Protein AF-A0A0R2JXE3-F1 (afdb_monomer)

Structure (mmCIF, N/CA/C/O backbone):
data_AF-A0A0R2JXE3-F1
#
_entry.id   AF-A0A0R2JXE3-F1
#
loop_
_atom_site.group_PDB
_atom_site.id
_atom_site.type_symbol
_atom_site.label_atom_id
_atom_site.label_alt_id
_atom_site.label_comp_id
_atom_site.label_asym_id
_atom_site.label_entity_id
_atom_site.label_seq_id
_atom_site.pdbx_PDB_ins_code
_atom_site.Cartn_x
_atom_site.Cartn_y
_atom_site.Cartn_z
_atom_site.occupancy
_atom_site.B_iso_or_equiv
_atom_site.auth_seq_id
_atom_site.auth_comp_id
_atom_site.auth_asym_id
_atom_site.auth_atom_id
_atom_site.pdbx_PDB_model_num
ATOM 1 N N . MET A 1 1 ? 7.861 -1.107 15.496 1.00 71.62 1 MET A N 1
ATOM 2 C CA . MET A 1 1 ? 8.376 -2.498 15.547 1.00 71.62 1 MET A CA 1
ATOM 3 C C . MET A 1 1 ? 7.329 -3.520 15.970 1.00 71.62 1 MET A C 1
ATOM 5 O O . MET A 1 1 ? 7.118 -4.447 15.205 1.00 71.62 1 MET A O 1
ATOM 9 N N . LYS A 1 2 ? 6.640 -3.365 17.113 1.00 86.38 2 LYS A N 1
ATOM 10 C CA . LYS A 1 2 ? 5.590 -4.320 17.518 1.00 86.38 2 LYS A CA 1
ATOM 11 C C . LYS A 1 2 ? 4.473 -4.464 16.469 1.00 86.38 2 LYS A C 1
ATOM 13 O O . LYS A 1 2 ? 4.207 -5.573 16.044 1.00 86.38 2 LYS A O 1
ATOM 18 N N . ALA A 1 3 ? 3.939 -3.351 15.953 1.00 86.31 3 ALA A N 1
ATOM 19 C CA . ALA A 1 3 ? 2.921 -3.375 14.893 1.00 86.31 3 ALA A CA 1
ATOM 20 C C . ALA A 1 3 ? 3.372 -4.114 13.614 1.00 86.31 3 ALA A C 1
ATOM 22 O O . ALA A 1 3 ? 2.599 -4.891 13.068 1.00 86.31 3 ALA A O 1
ATOM 23 N N . LEU A 1 4 ? 4.629 -3.930 13.179 1.00 87.06 4 LEU A N 1
ATOM 24 C CA . LEU A 1 4 ? 5.205 -4.650 12.030 1.00 87.06 4 LEU A CA 1
ATOM 25 C C . LEU A 1 4 ? 5.247 -6.159 12.279 1.00 87.06 4 LEU A C 1
ATOM 27 O O . LEU A 1 4 ? 4.849 -6.942 11.421 1.00 87.06 4 LEU A O 1
ATOM 31 N N . LYS A 1 5 ? 5.714 -6.570 13.462 1.00 90.50 5 LYS A N 1
ATOM 32 C CA . LYS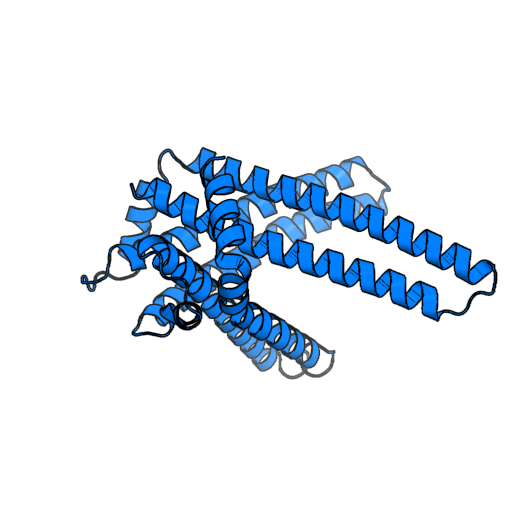 A 1 5 ? 5.788 -7.983 13.840 1.00 90.50 5 LYS A CA 1
ATOM 33 C C . LYS A 1 5 ? 4.393 -8.606 13.932 1.00 90.50 5 LYS A C 1
ATOM 35 O O . LYS A 1 5 ? 4.142 -9.625 13.297 1.00 90.50 5 LYS A O 1
ATOM 40 N N . ASP A 1 6 ? 3.487 -7.966 14.663 1.00 91.19 6 ASP A N 1
ATOM 41 C CA . ASP A 1 6 ? 2.122 -8.453 14.877 1.00 91.19 6 ASP A CA 1
ATOM 42 C C . ASP A 1 6 ? 1.338 -8.495 13.549 1.00 91.19 6 ASP A C 1
ATOM 44 O O . ASP A 1 6 ? 0.557 -9.418 13.305 1.00 91.19 6 ASP A O 1
ATOM 48 N N . GLY A 1 7 ? 1.575 -7.522 12.661 1.00 89.38 7 GLY A N 1
ATOM 49 C CA . GLY A 1 7 ? 1.012 -7.489 11.313 1.00 89.38 7 GLY A CA 1
ATOM 50 C C . GLY A 1 7 ? 1.512 -8.649 10.454 1.00 89.38 7 GLY A C 1
ATOM 51 O O . GLY A 1 7 ? 0.708 -9.333 9.820 1.00 89.38 7 GLY A O 1
ATOM 52 N N . TYR A 1 8 ? 2.821 -8.925 10.485 1.00 92.25 8 TYR A N 1
ATOM 53 C CA . TYR A 1 8 ? 3.423 -10.050 9.764 1.00 92.25 8 TYR A CA 1
ATOM 54 C C . TYR A 1 8 ? 2.879 -11.394 10.254 1.00 92.25 8 TYR A C 1
ATOM 56 O O . TYR A 1 8 ? 2.509 -12.245 9.448 1.00 92.25 8 TYR A O 1
ATOM 64 N N . GLU A 1 9 ? 2.802 -11.592 11.572 1.00 92.88 9 GLU A N 1
ATOM 65 C CA . GLU A 1 9 ? 2.294 -12.832 12.164 1.00 92.88 9 GLU A CA 1
ATOM 66 C C . GLU A 1 9 ? 0.825 -13.082 11.796 1.00 92.88 9 GLU A C 1
ATOM 68 O O . GLU A 1 9 ? 0.466 -14.211 11.447 1.00 92.88 9 GLU A O 1
ATOM 73 N N . SER A 1 10 ? -0.007 -12.034 11.800 1.00 90.31 10 SER A N 1
ATOM 74 C CA . SER A 1 10 ? -1.416 -12.139 11.405 1.00 90.31 10 SER A CA 1
ATOM 75 C C . SER A 1 10 ? -1.564 -12.495 9.920 1.00 90.31 10 SER A C 1
ATOM 77 O O . SER A 1 10 ? -2.266 -13.454 9.582 1.00 90.31 10 SER A O 1
ATOM 79 N N . VAL A 1 11 ? -0.808 -11.830 9.033 1.00 92.44 11 VAL A N 1
ATOM 80 C CA . VAL A 1 11 ? -0.787 -12.161 7.597 1.00 92.44 11 VAL A CA 1
ATOM 81 C C . VAL A 1 11 ? -0.272 -13.571 7.354 1.00 92.44 11 VAL A C 1
ATOM 83 O O . VAL A 1 11 ? -0.895 -14.320 6.611 1.00 92.44 11 VAL A O 1
ATOM 86 N N . LYS A 1 12 ? 0.809 -13.986 8.015 1.00 92.75 12 LYS A N 1
ATOM 87 C CA . LYS A 1 12 ? 1.357 -15.341 7.887 1.00 92.75 12 LYS A CA 1
ATOM 88 C C . LYS A 1 12 ? 0.337 -16.409 8.290 1.00 92.75 12 LYS A C 1
ATOM 90 O O . LYS A 1 12 ? 0.230 -17.434 7.622 1.00 92.75 12 LYS A O 1
ATOM 95 N N . LYS A 1 13 ? -0.411 -16.179 9.371 1.00 92.94 13 LYS A N 1
ATOM 96 C CA . LYS A 1 13 ? -1.404 -17.129 9.891 1.00 92.94 13 LYS A CA 1
ATOM 97 C C . LYS A 1 13 ? -2.663 -17.207 9.022 1.00 92.94 13 LYS A C 1
ATOM 99 O O . LYS A 1 13 ? -3.239 -18.283 8.888 1.00 92.94 13 LYS A O 1
ATOM 104 N N . HIS A 1 14 ? -3.085 -16.087 8.436 1.00 92.00 14 HIS A N 1
ATOM 105 C CA . HIS A 1 14 ? -4.354 -15.966 7.712 1.00 92.00 14 HIS A CA 1
ATOM 106 C C . HIS A 1 14 ? -4.183 -15.628 6.222 1.00 92.00 14 HIS A C 1
ATOM 108 O O . HIS A 1 14 ? -5.125 -15.147 5.591 1.00 92.00 14 HIS A O 1
ATOM 114 N N . PHE A 1 15 ? -3.008 -15.915 5.648 1.00 90.25 15 PHE A N 1
ATOM 115 C CA . PHE A 1 15 ? -2.585 -15.438 4.326 1.00 90.25 15 PHE A CA 1
ATOM 116 C C . PHE A 1 15 ? -3.633 -15.663 3.239 1.00 90.25 15 PHE A C 1
ATOM 118 O O . PHE A 1 15 ? -4.034 -14.714 2.577 1.00 90.25 15 PHE A O 1
ATOM 125 N N . GLY A 1 16 ? -4.132 -16.896 3.089 1.00 90.00 16 GLY A N 1
ATOM 126 C CA . GLY A 1 16 ? -5.091 -17.230 2.032 1.00 90.00 16 GLY A CA 1
ATOM 127 C C . GLY A 1 16 ? -6.412 -16.461 2.137 1.00 90.00 16 GLY A C 1
ATOM 128 O O . GLY A 1 16 ? -6.958 -16.032 1.124 1.00 90.00 16 GLY A O 1
ATOM 129 N N . VAL A 1 17 ? -6.906 -16.229 3.358 1.00 90.00 17 VAL A N 1
ATOM 130 C CA . VAL A 1 17 ? -8.162 -15.493 3.568 1.00 90.00 17 VAL A CA 1
ATOM 131 C C . VAL A 1 17 ? -7.948 -13.994 3.389 1.00 90.00 17 VAL A C 1
ATOM 133 O O . VAL A 1 17 ? -8.763 -13.349 2.739 1.00 90.00 17 VAL A O 1
ATOM 136 N N . ILE A 1 18 ? -6.842 -13.446 3.897 1.00 91.38 18 ILE A N 1
ATOM 137 C CA . ILE A 1 18 ? -6.482 -12.032 3.720 1.00 91.38 18 ILE A CA 1
ATOM 138 C C . ILE A 1 18 ? -6.231 -11.716 2.238 1.00 91.38 18 ILE A C 1
ATOM 140 O O . ILE A 1 18 ? -6.715 -10.703 1.741 1.00 91.38 18 ILE A O 1
ATOM 144 N N . LEU A 1 19 ? -5.557 -12.612 1.512 1.00 91.81 19 LEU A N 1
ATOM 145 C CA . LEU A 1 19 ? -5.390 -12.527 0.062 1.00 91.81 19 LEU A CA 1
ATOM 146 C C . LEU A 1 19 ? -6.747 -12.532 -0.648 1.00 91.81 19 LEU A C 1
ATOM 148 O O . LEU A 1 19 ? -6.999 -11.681 -1.498 1.00 91.81 19 LEU A O 1
ATOM 152 N N . GLY A 1 20 ? -7.639 -13.449 -0.263 1.00 90.19 20 GLY A N 1
ATOM 153 C CA . GLY A 1 20 ? -9.011 -13.475 -0.763 1.00 90.19 20 GLY A CA 1
ATOM 154 C C . GLY A 1 20 ? -9.741 -12.159 -0.495 1.00 90.19 20 GLY A C 1
ATOM 155 O O . GLY A 1 20 ? -10.397 -11.638 -1.387 1.00 90.19 20 GLY A O 1
ATOM 156 N N . MET A 1 21 ? -9.585 -11.577 0.695 1.00 90.81 21 MET A N 1
ATOM 157 C CA . MET A 1 21 ? -10.192 -10.292 1.050 1.00 90.81 21 MET A CA 1
ATOM 158 C C . MET A 1 21 ? -9.613 -9.104 0.267 1.00 90.81 21 MET A C 1
ATOM 160 O O . MET A 1 21 ? -10.321 -8.124 0.056 1.00 90.81 21 MET A O 1
ATOM 164 N N . TRP A 1 22 ? -8.352 -9.178 -0.158 1.00 91.44 22 TRP A N 1
ATOM 165 C CA . TRP A 1 22 ? -7.690 -8.145 -0.959 1.00 91.44 22 TRP A CA 1
ATOM 166 C C . TRP A 1 22 ? -7.990 -8.259 -2.461 1.00 91.44 22 TRP A C 1
ATOM 168 O O . TRP A 1 22 ? -7.958 -7.258 -3.174 1.00 91.44 22 TRP A O 1
ATOM 178 N N . LEU A 1 23 ? -8.342 -9.453 -2.950 1.00 90.38 23 LEU A N 1
ATOM 179 C CA . LEU A 1 23 ? -8.614 -9.714 -4.367 1.00 90.38 23 LEU A CA 1
ATOM 180 C C . LEU A 1 23 ? -9.618 -8.731 -5.011 1.00 90.38 23 LEU A C 1
ATOM 182 O O . LEU A 1 23 ? -9.348 -8.278 -6.123 1.00 90.38 23 LEU A O 1
ATOM 186 N N . PRO A 1 24 ? -10.733 -8.337 -4.360 1.00 88.25 24 PRO A N 1
ATOM 187 C CA . PRO A 1 24 ? -11.644 -7.340 -4.919 1.00 88.25 24 PRO A CA 1
ATOM 188 C C . PRO A 1 24 ? -10.983 -5.977 -5.166 1.00 88.25 24 PRO A C 1
ATOM 190 O O . PRO A 1 24 ? -11.290 -5.333 -6.167 1.00 88.25 24 PRO A O 1
ATOM 193 N N . VAL A 1 25 ? -10.048 -5.560 -4.302 1.00 86.75 25 VAL A N 1
ATOM 194 C CA . VAL A 1 25 ? -9.263 -4.328 -4.486 1.00 86.75 25 VAL A CA 1
ATOM 195 C C . VAL A 1 25 ? -8.435 -4.432 -5.761 1.00 86.75 25 VAL A C 1
ATOM 197 O O . VAL A 1 25 ? -8.535 -3.570 -6.629 1.00 86.75 25 VAL A O 1
ATOM 200 N N . LEU A 1 26 ? -7.685 -5.529 -5.908 1.00 84.81 26 LEU A N 1
ATOM 201 C CA . LEU A 1 26 ? -6.848 -5.778 -7.081 1.00 84.81 26 LEU A CA 1
ATOM 202 C C . LEU A 1 26 ? -7.667 -5.787 -8.380 1.00 84.81 26 LEU A C 1
ATOM 204 O O . LEU A 1 26 ? -7.274 -5.151 -9.354 1.00 84.81 26 LEU A O 1
ATOM 208 N N . ILE A 1 27 ? -8.802 -6.491 -8.396 1.00 86.31 27 ILE A N 1
ATOM 209 C CA . ILE A 1 27 ? -9.676 -6.581 -9.573 1.00 86.31 27 ILE A CA 1
ATOM 210 C C . ILE A 1 27 ? -10.140 -5.181 -9.983 1.00 86.31 27 ILE A C 1
ATOM 212 O O . ILE A 1 27 ? -9.987 -4.801 -11.140 1.00 86.31 27 ILE A O 1
ATOM 216 N N . VAL A 1 28 ? -10.659 -4.389 -9.044 1.00 85.50 28 VAL A N 1
ATOM 217 C CA . VAL A 1 28 ? -11.165 -3.043 -9.343 1.00 85.50 28 VAL A CA 1
ATOM 218 C C . VAL A 1 28 ? -10.052 -2.116 -9.828 1.00 85.50 28 VAL A C 1
ATOM 220 O O . VAL A 1 28 ? -10.274 -1.371 -10.782 1.00 85.50 28 VAL A O 1
ATOM 223 N N . SER A 1 29 ? -8.857 -2.192 -9.241 1.00 81.06 29 SER A N 1
ATOM 224 C CA . SER A 1 29 ? -7.696 -1.423 -9.698 1.00 81.06 29 SER A CA 1
ATOM 225 C C . SER A 1 29 ? -7.286 -1.788 -11.126 1.00 81.06 29 SER A C 1
ATOM 227 O O . SER A 1 29 ? -7.168 -0.898 -11.964 1.00 81.06 29 SER A O 1
ATOM 229 N N . LEU A 1 30 ? -7.150 -3.082 -11.442 1.00 80.62 30 LEU A N 1
ATOM 230 C CA . LEU A 1 30 ? -6.752 -3.544 -12.779 1.00 80.62 30 LEU A CA 1
ATOM 231 C C . LEU A 1 30 ? -7.790 -3.193 -13.853 1.00 80.62 30 LEU A C 1
ATOM 233 O O . LEU A 1 30 ? -7.435 -2.726 -14.935 1.00 80.62 30 LEU A O 1
ATOM 237 N N . PHE A 1 31 ? -9.080 -3.390 -13.561 1.00 79.88 31 PHE A N 1
ATOM 238 C CA . PHE A 1 31 ? -10.154 -3.002 -14.479 1.00 79.88 31 PHE A CA 1
ATOM 239 C C . PHE A 1 31 ? -10.231 -1.484 -14.647 1.00 79.88 31 PHE A C 1
ATOM 241 O O . PHE A 1 31 ? -10.428 -1.011 -15.766 1.00 79.88 31 PHE A O 1
ATOM 248 N N . GLY A 1 32 ? -10.055 -0.725 -13.562 1.00 77.81 32 GLY A N 1
ATOM 249 C CA . GLY A 1 32 ? -10.039 0.734 -13.591 1.00 77.81 32 GLY A CA 1
ATOM 250 C C . GLY A 1 32 ? -8.906 1.281 -14.456 1.00 77.81 32 GLY A C 1
ATOM 251 O O . GLY A 1 32 ? -9.157 2.093 -15.342 1.00 77.81 32 GLY A O 1
ATOM 252 N N . GLU A 1 33 ? -7.682 0.786 -14.272 1.00 74.12 33 GLU A N 1
ATOM 253 C CA . GLU A 1 33 ? -6.534 1.159 -15.107 1.00 74.12 33 GLU A CA 1
ATOM 254 C C . GLU A 1 33 ? -6.724 0.751 -16.572 1.00 74.12 33 GLU A C 1
ATOM 256 O O . GLU A 1 33 ? -6.437 1.543 -17.470 1.00 74.12 33 GLU A O 1
ATOM 261 N N . GLY A 1 34 ? -7.254 -0.446 -16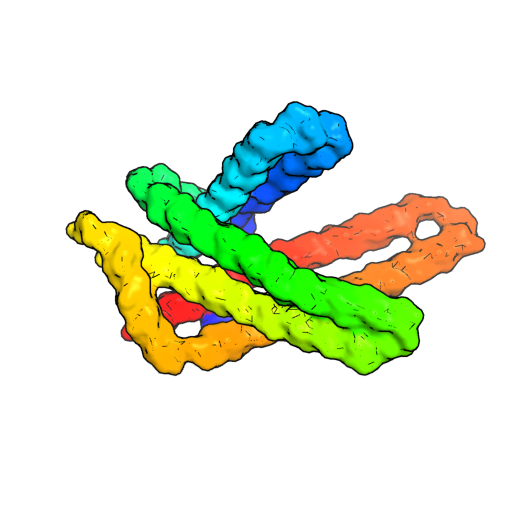.841 1.00 76.62 34 GLY A N 1
ATOM 262 C CA . GLY A 1 34 ? -7.573 -0.884 -18.203 1.00 76.62 34 GLY A CA 1
ATOM 263 C C . GLY A 1 34 ? -8.583 0.038 -18.896 1.00 76.62 34 GLY A C 1
ATOM 264 O O . GLY A 1 34 ? -8.364 0.460 -20.033 1.00 76.62 34 GLY A O 1
ATOM 265 N N . LEU A 1 35 ? -9.651 0.416 -18.186 1.00 73.19 35 LEU A N 1
ATOM 266 C CA . LEU A 1 35 ? -10.653 1.378 -18.652 1.00 73.19 35 LEU A CA 1
ATOM 267 C C . LEU A 1 35 ? -10.035 2.752 -18.928 1.00 73.19 35 LEU A C 1
ATOM 269 O O . LEU A 1 35 ? -10.248 3.298 -20.009 1.00 73.19 35 LEU A O 1
ATOM 273 N N . LEU A 1 36 ? -9.231 3.287 -18.007 1.00 72.50 36 LEU A N 1
ATOM 274 C CA . LEU A 1 36 ? -8.589 4.593 -18.174 1.00 72.50 36 LEU A CA 1
ATOM 275 C C . LEU A 1 36 ? -7.590 4.613 -19.323 1.00 72.50 36 LEU A C 1
ATOM 277 O O . LEU A 1 36 ? -7.590 5.563 -20.099 1.00 72.50 36 LEU A O 1
ATOM 281 N N . ASN A 1 37 ? -6.794 3.559 -19.488 1.00 72.06 37 ASN A N 1
ATOM 282 C CA . ASN A 1 37 ? -5.863 3.449 -20.608 1.00 72.06 37 ASN A CA 1
ATOM 283 C C . ASN A 1 37 ? -6.605 3.345 -21.949 1.00 72.06 37 ASN A C 1
ATOM 285 O O . ASN A 1 37 ? -6.208 3.985 -22.922 1.00 72.06 37 ASN A O 1
ATOM 289 N N . SER A 1 38 ? -7.722 2.610 -21.995 1.00 69.12 38 SER A N 1
ATOM 290 C CA . SER A 1 38 ? -8.563 2.511 -23.197 1.00 69.12 38 SER A CA 1
ATOM 291 C C . SER A 1 38 ? -9.316 3.809 -23.529 1.00 69.12 38 SER A C 1
ATOM 293 O O . SER A 1 38 ? -9.503 4.137 -24.697 1.00 69.12 38 SER A O 1
ATOM 295 N N . ALA A 1 39 ? -9.711 4.589 -22.519 1.00 60.75 39 ALA A N 1
ATOM 296 C CA . ALA A 1 39 ? -10.339 5.899 -22.695 1.00 60.75 39 ALA A CA 1
ATOM 297 C C . ALA A 1 39 ? -9.307 7.015 -22.964 1.00 60.75 39 ALA A C 1
ATOM 299 O O . ALA A 1 39 ? -9.618 8.019 -23.605 1.00 60.75 39 ALA A O 1
ATOM 300 N N . GLY A 1 40 ? -8.079 6.838 -22.473 1.00 55.56 40 GLY A N 1
ATOM 301 C CA . GLY A 1 40 ? -6.951 7.760 -22.575 1.00 55.56 40 GLY A CA 1
ATOM 302 C C . GLY A 1 40 ? -6.160 7.652 -23.878 1.00 55.56 40 GLY A C 1
ATOM 303 O O . GLY A 1 40 ? -5.413 8.577 -24.199 1.00 55.56 40 GLY A O 1
ATOM 304 N N . SER A 1 41 ? -6.335 6.576 -24.658 1.00 55.69 41 SER A N 1
ATOM 305 C CA . SER A 1 41 ? -5.707 6.426 -25.972 1.00 55.69 41 SER A CA 1
ATOM 306 C C . SER A 1 41 ? -6.243 7.474 -26.954 1.00 55.69 41 SER A C 1
ATOM 308 O O . SER A 1 41 ? -7.248 7.236 -27.618 1.00 55.69 41 SER A O 1
ATOM 310 N N . GLY A 1 42 ? -5.571 8.632 -27.008 1.00 50.88 42 GLY A N 1
ATOM 311 C CA . GLY A 1 42 ? -5.534 9.676 -28.047 1.00 50.88 42 GLY A CA 1
ATOM 312 C C . GLY A 1 42 ? -6.852 10.280 -28.551 1.00 50.88 42 GLY A C 1
ATOM 313 O O . GLY A 1 42 ? -6.996 11.495 -28.603 1.00 50.88 42 GLY A O 1
ATOM 314 N N . PHE A 1 43 ? -7.813 9.457 -28.956 1.00 44.81 43 PHE A N 1
ATOM 315 C CA . PHE A 1 43 ? -9.017 9.872 -29.663 1.00 44.81 43 PHE A CA 1
ATOM 316 C C . PHE A 1 43 ? -10.205 10.154 -28.729 1.00 44.81 43 PHE A C 1
ATOM 318 O O . PHE A 1 43 ? -10.928 11.122 -28.951 1.00 44.81 43 PHE A O 1
ATOM 325 N N . LEU A 1 44 ? -10.398 9.372 -27.658 1.00 47.22 44 LEU A N 1
ATOM 326 C CA . LEU A 1 44 ? -11.527 9.532 -26.718 1.00 47.22 44 LEU A CA 1
ATOM 327 C C . LEU A 1 44 ? -11.289 10.621 -25.654 1.00 47.22 44 LEU A C 1
ATOM 329 O O . LEU A 1 44 ? -12.213 11.361 -25.315 1.00 47.22 44 LEU A O 1
ATOM 333 N N . SER A 1 45 ? -10.052 10.778 -25.171 1.00 53.81 45 SER A N 1
ATOM 334 C CA . SER A 1 45 ? -9.688 11.796 -24.173 1.00 53.81 45 SER A CA 1
ATOM 335 C C . SER A 1 45 ? -9.711 13.227 -24.725 1.00 53.81 45 SER A C 1
ATOM 337 O O . SER A 1 45 ? -10.044 14.156 -23.991 1.00 53.81 45 SER A O 1
ATOM 339 N N . MET A 1 46 ? -9.419 13.411 -26.021 1.00 50.97 46 MET A N 1
ATOM 340 C CA . MET A 1 46 ? -9.454 14.722 -26.688 1.00 50.97 46 MET A CA 1
ATOM 341 C C . MET A 1 46 ? -10.859 15.130 -27.158 1.00 50.97 46 MET A C 1
ATOM 343 O O . MET A 1 46 ? -11.151 16.321 -27.224 1.00 50.97 46 MET A O 1
ATOM 347 N N . THR A 1 47 ? -11.739 14.171 -27.475 1.00 57.00 47 THR A N 1
ATOM 348 C CA . THR A 1 47 ? -13.097 14.450 -27.988 1.00 57.00 47 THR A CA 1
ATOM 349 C C . THR A 1 47 ? -14.163 14.531 -26.899 1.00 57.00 47 THR A C 1
ATOM 351 O O . THR A 1 47 ? -15.182 15.190 -27.100 1.00 57.00 47 THR A O 1
ATOM 354 N N . ASN A 1 48 ? -13.948 13.910 -25.733 1.00 69.81 48 ASN A N 1
ATOM 355 C CA . ASN A 1 48 ? -14.879 14.000 -24.610 1.00 69.81 48 ASN A CA 1
ATOM 356 C C . ASN A 1 48 ? -14.147 14.055 -23.253 1.00 69.81 48 ASN A C 1
ATOM 358 O O . ASN A 1 48 ? -14.199 13.104 -22.466 1.00 69.81 48 ASN A O 1
ATOM 362 N N . PRO A 1 49 ? -13.472 15.180 -22.944 1.00 66.81 49 PRO A N 1
ATOM 363 C CA . PRO A 1 49 ? -12.723 15.340 -21.696 1.00 66.81 49 PRO A CA 1
ATOM 364 C C . PRO A 1 49 ? -13.613 15.192 -20.453 1.00 66.81 49 PRO A C 1
ATOM 366 O O . PRO A 1 49 ? -13.147 14.717 -19.420 1.00 66.81 49 PRO A O 1
ATOM 369 N N . GLY A 1 50 ? -14.907 15.526 -20.558 1.00 70.12 50 GLY A N 1
ATOM 370 C CA . GLY A 1 50 ? -15.883 15.313 -19.487 1.00 70.12 50 GLY A CA 1
ATOM 371 C C . GLY A 1 50 ? -16.117 13.832 -19.181 1.00 70.12 50 GLY A C 1
ATOM 372 O O . GLY A 1 50 ? -16.167 13.450 -18.015 1.00 70.12 50 GLY A O 1
ATOM 373 N N . PHE A 1 51 ? -16.193 12.982 -20.208 1.00 72.94 51 PHE A N 1
ATOM 374 C CA . PHE A 1 51 ? -16.331 11.534 -20.035 1.00 72.94 51 PHE A CA 1
ATOM 375 C C . PHE A 1 51 ? -15.059 10.888 -19.467 1.00 72.94 51 PHE A C 1
ATOM 377 O O . PHE A 1 51 ? -15.150 10.036 -18.584 1.00 72.94 51 PHE A O 1
ATOM 384 N N . TYR A 1 52 ? -13.874 11.329 -19.904 1.00 70.81 52 TYR A N 1
ATOM 385 C CA . TYR A 1 52 ? -12.601 10.869 -19.336 1.00 70.81 52 TYR A CA 1
ATOM 386 C C . TYR A 1 52 ? -12.457 11.263 -17.856 1.00 70.81 52 TYR A C 1
ATOM 388 O O . TYR A 1 52 ? -12.096 10.432 -17.018 1.00 70.81 52 TYR A O 1
ATOM 396 N N . LEU A 1 53 ? -12.799 12.511 -17.514 1.00 71.19 53 LEU A N 1
ATOM 397 C CA . LEU A 1 53 ? -12.818 12.990 -16.131 1.00 71.19 53 LEU A CA 1
ATOM 398 C C . LEU A 1 53 ? -13.812 12.182 -15.285 1.00 71.19 53 LEU A C 1
ATOM 400 O O . LEU A 1 53 ? -13.467 11.729 -14.197 1.00 71.19 53 LEU A O 1
ATOM 404 N N . PHE A 1 54 ? -15.021 11.953 -15.805 1.00 76.62 54 PHE A N 1
ATOM 405 C CA . PHE A 1 54 ? -16.035 11.136 -15.147 1.00 76.62 54 PHE A CA 1
ATOM 406 C C . PHE A 1 54 ? -15.523 9.719 -14.863 1.00 76.62 54 PHE A C 1
ATOM 408 O O . PHE A 1 54 ? -15.573 9.282 -13.714 1.00 76.62 54 PHE A O 1
ATOM 415 N N . LEU A 1 55 ? -14.976 9.026 -15.869 1.00 76.38 55 LEU A N 1
ATOM 416 C CA . LEU A 1 55 ? -14.405 7.688 -15.696 1.00 76.38 55 LEU A CA 1
ATOM 417 C C . LEU A 1 55 ? -13.293 7.682 -14.646 1.00 76.38 55 LEU A C 1
ATOM 419 O O . LEU A 1 55 ? -13.321 6.831 -13.764 1.00 76.38 55 LEU A O 1
ATOM 423 N N . THR A 1 56 ? -12.389 8.665 -14.686 1.00 73.88 56 THR A N 1
ATOM 424 C CA . THR A 1 56 ? -11.311 8.832 -13.696 1.00 73.88 56 THR A CA 1
ATOM 425 C C . THR A 1 56 ? -11.864 8.955 -12.280 1.00 73.88 56 THR A C 1
ATOM 427 O O . THR A 1 56 ? -11.390 8.278 -11.363 1.00 73.88 56 THR A O 1
ATOM 430 N N . CYS A 1 57 ? -12.900 9.773 -12.087 1.00 73.44 57 CYS A N 1
ATOM 431 C CA . CYS A 1 57 ? -13.554 9.916 -10.791 1.00 73.44 57 CYS A CA 1
ATOM 432 C C . CYS A 1 57 ? -14.203 8.604 -10.334 1.00 73.44 57 CYS A C 1
ATOM 434 O O . CYS A 1 57 ? -14.011 8.205 -9.186 1.00 73.44 57 CYS A O 1
ATOM 436 N N . VAL A 1 58 ? -14.933 7.909 -11.213 1.00 77.75 58 VAL A N 1
ATOM 437 C CA . VAL A 1 58 ? -15.593 6.639 -10.868 1.00 77.75 58 VAL A CA 1
ATOM 438 C C . VAL A 1 58 ? -14.571 5.567 -10.489 1.00 77.75 58 VAL A C 1
ATOM 440 O O . VAL A 1 58 ? -14.728 4.922 -9.452 1.00 77.75 58 VAL A O 1
ATOM 443 N N . THR A 1 59 ? -13.504 5.394 -11.271 1.00 77.81 59 THR A N 1
ATOM 444 C CA . THR A 1 59 ? -12.461 4.398 -10.984 1.00 77.81 59 THR A CA 1
ATOM 445 C C . THR A 1 59 ? -11.738 4.690 -9.675 1.00 77.81 59 THR A C 1
ATOM 447 O O . THR A 1 59 ? -11.474 3.769 -8.904 1.00 77.81 59 THR A O 1
ATOM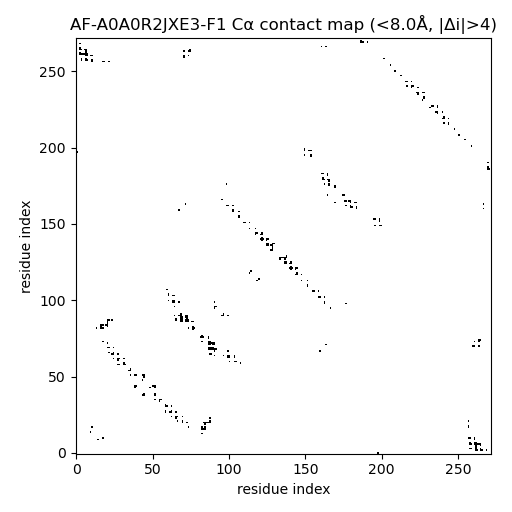 450 N N . LEU A 1 60 ? -11.473 5.967 -9.379 1.00 74.62 60 LEU A N 1
ATOM 451 C CA . LEU A 1 60 ? -10.803 6.380 -8.146 1.00 74.62 60 LEU A CA 1
ATOM 452 C C . LEU A 1 60 ? -11.696 6.147 -6.921 1.00 74.62 60 LEU A C 1
ATOM 454 O O . LEU A 1 60 ? -11.233 5.617 -5.907 1.00 74.62 60 LEU A O 1
ATOM 458 N N . ILE A 1 61 ? -12.987 6.472 -7.030 1.00 75.62 61 ILE A N 1
ATOM 459 C CA . ILE A 1 61 ? -13.971 6.215 -5.973 1.00 75.62 61 ILE A CA 1
ATOM 460 C C . ILE A 1 61 ? -14.079 4.714 -5.699 1.00 75.62 61 ILE A C 1
ATOM 462 O O . ILE A 1 61 ? -13.985 4.306 -4.543 1.00 75.62 61 ILE A O 1
ATOM 466 N N . LEU A 1 62 ? -14.239 3.892 -6.740 1.00 78.56 62 LEU A N 1
ATOM 467 C CA . LEU A 1 62 ? -14.363 2.443 -6.585 1.00 78.56 62 LEU A CA 1
ATOM 468 C C . LEU A 1 62 ? -13.091 1.834 -5.985 1.00 78.56 62 LEU A C 1
ATOM 470 O O . LEU A 1 62 ? -13.178 1.137 -4.977 1.00 78.56 62 LEU A O 1
ATOM 474 N N . GLY A 1 63 ? -11.911 2.130 -6.535 1.00 78.75 63 GLY A N 1
ATOM 475 C CA . GLY A 1 63 ? -10.650 1.590 -6.015 1.00 78.75 63 GLY A CA 1
ATOM 476 C C . GLY A 1 63 ? -10.440 1.928 -4.539 1.00 78.75 63 GLY A C 1
ATOM 477 O O . GLY A 1 63 ? -10.078 1.061 -3.736 1.00 78.75 63 GLY A O 1
ATOM 478 N N . THR A 1 64 ? -10.759 3.161 -4.143 1.00 74.56 64 THR A N 1
ATOM 479 C CA . THR A 1 64 ? -10.608 3.569 -2.743 1.00 74.56 64 THR A CA 1
ATOM 480 C C . THR A 1 64 ? -11.678 2.949 -1.845 1.00 74.56 64 THR A C 1
ATOM 482 O O . THR A 1 64 ? -11.351 2.482 -0.756 1.00 74.56 64 THR A O 1
ATOM 485 N N . LEU A 1 65 ? -12.930 2.847 -2.306 1.00 78.19 65 LEU A N 1
ATOM 486 C CA . LEU A 1 65 ? -14.017 2.189 -1.572 1.00 78.19 65 LEU A CA 1
ATOM 487 C C . LEU A 1 65 ? -13.647 0.747 -1.212 1.00 78.19 65 LEU A C 1
ATOM 489 O O . LEU A 1 65 ? -13.769 0.343 -0.056 1.00 78.19 65 LEU A O 1
ATOM 493 N N . PHE A 1 66 ? -13.131 -0.007 -2.183 1.00 83.94 66 PHE A N 1
ATOM 494 C CA . PHE A 1 66 ? -12.674 -1.376 -1.967 1.00 83.94 66 PHE A CA 1
ATOM 495 C C . PHE A 1 66 ? -11.443 -1.444 -1.057 1.00 83.94 66 PHE A C 1
ATOM 497 O O . PHE A 1 66 ? -11.413 -2.276 -0.151 1.00 83.94 66 PHE A O 1
ATOM 504 N N . THR A 1 67 ? -10.464 -0.552 -1.231 1.00 80.25 67 THR A N 1
ATOM 505 C CA . THR A 1 67 ? -9.262 -0.489 -0.374 1.00 80.25 67 THR A CA 1
ATOM 506 C C . THR A 1 67 ? -9.623 -0.232 1.088 1.00 80.25 67 THR A C 1
ATOM 508 O O . THR A 1 67 ? -9.170 -0.935 1.993 1.00 80.25 67 THR A O 1
ATOM 511 N N . VAL A 1 68 ? -10.484 0.751 1.330 1.00 77.44 68 VAL A N 1
ATOM 512 C CA . VAL A 1 68 ? -10.941 1.123 2.669 1.00 77.44 68 VAL A CA 1
ATOM 513 C C . VAL A 1 68 ? -11.808 0.015 3.274 1.00 77.44 68 VAL A C 1
ATOM 515 O O . VAL A 1 68 ? -11.641 -0.332 4.444 1.00 77.44 68 VAL A O 1
ATOM 518 N N . SER A 1 69 ? -12.691 -0.593 2.474 1.00 81.88 69 SER A N 1
ATOM 519 C CA . SER A 1 69 ? -13.492 -1.749 2.889 1.00 81.88 69 SER A CA 1
ATOM 520 C C . SER A 1 69 ? -12.618 -2.920 3.324 1.00 81.88 69 SER A C 1
ATOM 522 O O . SER A 1 69 ? -12.865 -3.517 4.371 1.00 81.88 69 SER A O 1
ATOM 524 N N . PHE A 1 70 ? -11.560 -3.207 2.564 1.00 86.88 70 PHE A N 1
ATOM 525 C CA . PHE A 1 70 ? -10.576 -4.224 2.905 1.00 86.88 70 PHE A CA 1
ATOM 526 C C . PHE A 1 70 ? -9.885 -3.909 4.235 1.00 86.88 70 PHE A C 1
ATOM 528 O O . PHE A 1 70 ? -9.879 -4.752 5.132 1.00 86.88 70 PHE A O 1
ATOM 535 N N . GLN A 1 71 ? -9.374 -2.689 4.409 1.00 83.75 71 GLN A N 1
ATOM 536 C CA . GLN A 1 71 ? -8.704 -2.286 5.645 1.00 83.75 71 GLN A CA 1
ATOM 537 C C . GLN A 1 71 ? -9.629 -2.339 6.872 1.00 83.75 71 GLN A C 1
ATOM 539 O O . GLN A 1 71 ? -9.230 -2.815 7.936 1.00 83.75 71 GLN A O 1
ATOM 544 N N . TYR A 1 72 ? -10.887 -1.913 6.736 1.00 80.88 72 TYR A N 1
ATOM 545 C CA . TYR A 1 72 ? -11.872 -2.039 7.812 1.00 80.88 72 TYR A CA 1
ATOM 546 C C . TYR A 1 72 ? -12.231 -3.498 8.102 1.00 80.88 72 TYR A C 1
ATOM 548 O O . TYR A 1 72 ? -12.401 -3.900 9.256 1.00 80.88 72 TYR A O 1
ATOM 556 N N . GLY A 1 73 ? -12.332 -4.302 7.044 1.00 85.12 73 GLY A N 1
ATOM 557 C CA . GLY A 1 73 ? -12.518 -5.740 7.116 1.00 85.12 73 GLY A CA 1
ATOM 558 C C . GLY A 1 73 ? -11.410 -6.414 7.914 1.00 85.12 73 GLY A C 1
ATOM 559 O O . GLY A 1 73 ? -11.712 -7.243 8.773 1.00 85.12 73 GLY A O 1
ATOM 560 N N . LEU A 1 74 ? -10.150 -6.033 7.680 1.00 87.88 74 LEU A N 1
ATOM 561 C CA . LEU A 1 74 ? -8.996 -6.503 8.448 1.00 87.88 74 LEU A CA 1
ATOM 562 C C . LEU A 1 74 ? -9.098 -6.108 9.922 1.00 87.88 74 LEU A C 1
ATOM 564 O O . LEU A 1 74 ? -8.989 -6.984 10.776 1.00 87.88 74 LEU A O 1
ATOM 568 N N . LEU A 1 75 ? -9.384 -4.834 10.212 1.00 86.19 75 LEU A N 1
ATOM 569 C CA . LEU A 1 75 ? -9.547 -4.339 11.582 1.00 86.19 75 LEU A CA 1
ATOM 570 C C . LEU A 1 75 ? -10.599 -5.142 12.353 1.00 86.19 75 LEU A C 1
ATOM 572 O O . LEU A 1 75 ? -10.308 -5.678 13.417 1.00 86.19 75 LEU A O 1
ATOM 576 N N . LYS A 1 76 ? -11.802 -5.317 11.794 1.00 84.50 76 LYS A N 1
ATOM 577 C CA . LYS A 1 76 ? -12.822 -6.151 12.445 1.00 84.50 76 LYS A CA 1
ATOM 578 C C . LYS A 1 76 ? -12.367 -7.601 12.592 1.00 84.50 76 LYS A C 1
ATOM 580 O O . LYS A 1 76 ? -12.664 -8.238 13.598 1.00 84.50 76 LYS A O 1
ATOM 585 N N . SER A 1 77 ? -11.768 -8.175 11.541 1.00 86.44 77 SER A N 1
ATOM 586 C CA . SER A 1 77 ? -11.346 -9.591 11.534 1.00 86.44 77 SER A CA 1
ATOM 587 C C . SER A 1 77 ? -10.381 -9.887 12.664 1.00 86.44 77 SER A C 1
ATOM 589 O O . SER A 1 77 ? -10.485 -10.937 13.293 1.00 86.44 77 SER A O 1
ATOM 591 N N . ASP A 1 78 ? -9.490 -8.943 12.934 1.00 85.81 78 ASP A N 1
ATOM 592 C CA . ASP A 1 78 ? -8.507 -9.058 13.992 1.00 85.81 78 ASP A CA 1
ATOM 593 C C . ASP A 1 78 ? -9.116 -8.852 15.385 1.00 85.81 78 ASP A C 1
ATOM 595 O O . ASP A 1 78 ? -8.889 -9.684 16.263 1.00 85.81 78 ASP A O 1
ATOM 599 N N . GLN A 1 79 ? -9.994 -7.855 15.549 1.00 83.25 79 GLN A N 1
ATOM 600 C CA . GLN A 1 79 ? -10.743 -7.619 16.793 1.00 83.25 79 GLN A CA 1
ATOM 601 C C . GLN A 1 79 ? -11.567 -8.837 17.239 1.00 83.25 79 GLN A C 1
ATOM 603 O O . GLN A 1 79 ? -11.575 -9.183 18.420 1.00 83.25 79 GLN A O 1
ATOM 608 N N . ASP A 1 80 ? -12.233 -9.510 16.297 1.00 83.94 80 ASP A N 1
ATOM 609 C CA . ASP A 1 80 ? -13.128 -10.635 16.597 1.00 83.94 80 ASP A CA 1
ATOM 610 C C . ASP A 1 80 ? -12.444 -12.010 16.443 1.00 83.94 80 ASP A C 1
ATOM 612 O O . ASP A 1 80 ? -13.074 -13.047 16.671 1.00 83.94 80 ASP A O 1
ATOM 616 N N . GLY A 1 81 ? -11.193 -12.040 15.966 1.00 83.50 81 GLY A N 1
ATOM 617 C CA . GLY A 1 81 ? -10.447 -13.258 15.623 1.00 83.50 81 GLY A CA 1
ATOM 618 C C . GLY A 1 81 ? -11.023 -14.074 14.454 1.00 83.50 81 GLY A C 1
ATOM 619 O O . GLY A 1 81 ? -10.666 -15.242 14.286 1.00 83.50 81 GLY A O 1
ATOM 620 N N . LYS A 1 82 ? -11.929 -13.497 13.653 1.00 87.56 82 LYS A N 1
ATOM 621 C CA . LYS A 1 82 ? -12.661 -14.176 12.569 1.00 87.56 82 LYS A CA 1
ATOM 622 C C . LYS A 1 82 ? -12.336 -13.552 11.216 1.00 87.56 82 LYS A C 1
ATOM 624 O O . LYS A 1 82 ? -12.958 -12.570 10.818 1.00 87.56 82 LYS A O 1
ATOM 629 N N . PHE A 1 83 ? -11.399 -14.157 10.492 1.00 88.50 83 PHE A N 1
ATOM 630 C CA . PHE A 1 83 ? -11.080 -13.790 9.111 1.00 88.50 83 PHE A CA 1
ATOM 631 C C . PHE A 1 83 ? -12.027 -14.507 8.148 1.00 88.50 83 PHE A C 1
ATOM 633 O O . PHE A 1 83 ? -12.035 -15.733 8.074 1.00 88.50 83 PHE A O 1
ATOM 640 N N . GLU A 1 84 ? -12.823 -13.741 7.403 1.00 89.81 84 GLU A N 1
ATOM 641 C CA . GLU A 1 84 ? -13.800 -14.263 6.446 1.00 89.81 84 GLU A CA 1
ATOM 642 C C . GLU A 1 84 ? -13.859 -13.359 5.213 1.00 89.81 84 GLU A C 1
ATOM 644 O O . GLU A 1 84 ? -13.864 -12.135 5.342 1.00 89.81 84 GLU A O 1
ATOM 649 N N . PHE A 1 85 ? -14.007 -13.947 4.022 1.00 87.81 85 PHE A N 1
ATOM 650 C CA . PHE A 1 85 ? -14.074 -13.201 2.759 1.00 87.81 85 PHE A CA 1
ATOM 651 C C . PHE A 1 85 ? -15.149 -12.102 2.758 1.00 87.81 85 PHE A C 1
ATOM 653 O O . PHE A 1 85 ? -14.903 -11.001 2.275 1.00 87.81 85 PHE A O 1
ATOM 660 N N . LYS A 1 86 ? -16.312 -12.344 3.383 1.00 87.69 86 LYS A N 1
ATOM 661 C CA . LYS A 1 86 ? -17.404 -11.357 3.471 1.00 87.69 86 LYS A CA 1
ATOM 662 C C . LYS A 1 86 ? -16.978 -10.033 4.117 1.00 87.69 86 LYS A C 1
ATOM 664 O O . LYS A 1 86 ? -17.560 -8.991 3.830 1.00 87.69 86 LYS A O 1
ATOM 669 N N . ARG A 1 87 ? -15.947 -10.055 4.972 1.00 84.12 87 ARG A N 1
ATOM 670 C CA . ARG A 1 87 ? -15.427 -8.854 5.636 1.00 84.12 87 ARG A CA 1
ATOM 671 C C . ARG A 1 87 ? -14.703 -7.919 4.668 1.00 84.12 87 ARG A C 1
ATOM 673 O O . ARG A 1 87 ? -14.589 -6.741 4.976 1.00 84.12 87 ARG A O 1
ATOM 680 N N . ALA A 1 88 ? -14.318 -8.388 3.480 1.00 83.62 88 ALA A N 1
ATOM 681 C CA . ALA A 1 88 ? -13.821 -7.534 2.402 1.00 83.62 88 ALA A CA 1
ATOM 682 C C . ALA A 1 88 ? -14.848 -6.492 1.932 1.00 83.62 88 ALA A C 1
ATOM 684 O O . ALA A 1 88 ? -14.463 -5.471 1.372 1.00 83.62 88 ALA A O 1
ATOM 685 N N . PHE A 1 89 ? -16.141 -6.721 2.187 1.00 82.50 89 PHE A N 1
ATOM 686 C CA . PHE A 1 89 ? -17.249 -5.859 1.759 1.00 82.50 89 PHE A CA 1
ATOM 687 C C . PHE A 1 89 ? -17.929 -5.143 2.927 1.00 82.50 89 PHE A C 1
ATOM 689 O O . PHE A 1 89 ? -19.035 -4.628 2.789 1.00 82.50 89 PHE A O 1
ATOM 696 N N . VAL A 1 90 ? -17.302 -5.109 4.103 1.00 77.75 90 VAL A N 1
ATOM 697 C CA . VAL A 1 90 ? -17.975 -4.641 5.321 1.00 77.75 90 VAL A CA 1
ATOM 698 C C . VAL A 1 90 ? -18.299 -3.136 5.302 1.00 77.75 90 VAL A C 1
ATOM 700 O O . VAL A 1 90 ? -19.078 -2.667 6.127 1.00 77.75 90 VAL A O 1
ATOM 703 N N . ALA A 1 91 ? -17.714 -2.384 4.367 1.00 70.56 91 ALA A N 1
ATOM 704 C CA . AL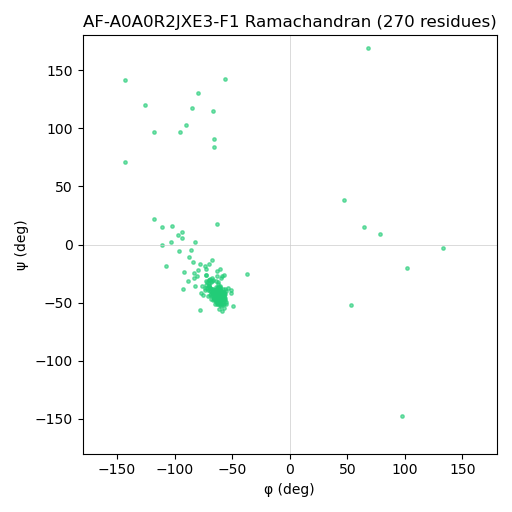A A 1 91 ? -18.042 -0.989 4.078 1.00 70.56 91 ALA A CA 1
ATOM 705 C C . ALA A 1 91 ? -19.320 -0.784 3.251 1.00 70.56 91 ALA A C 1
ATOM 707 O O . ALA A 1 91 ? -19.821 0.334 3.187 1.00 70.56 91 ALA A O 1
ATOM 708 N N . PHE A 1 92 ? -19.817 -1.825 2.583 1.00 72.56 92 PHE A N 1
ATOM 709 C CA . PHE A 1 92 ? -21.034 -1.761 1.768 1.00 72.56 92 PHE A CA 1
ATOM 710 C C . PHE A 1 92 ? -22.301 -1.996 2.600 1.00 72.56 92 PHE A C 1
ATOM 712 O O . PHE A 1 92 ? -23.411 -1.885 2.089 1.00 72.56 92 PHE A O 1
ATOM 719 N N . ASP A 1 93 ? -22.137 -2.317 3.882 1.00 68.75 93 ASP A N 1
ATOM 720 C CA . ASP A 1 93 ? -23.227 -2.566 4.816 1.00 68.75 93 ASP A CA 1
ATOM 721 C C . ASP A 1 93 ? -23.647 -1.252 5.510 1.00 68.75 93 ASP A C 1
ATOM 723 O O . ASP A 1 93 ? -22.944 -0.756 6.400 1.00 68.75 93 ASP A O 1
ATOM 727 N N . GLY A 1 94 ? -24.766 -0.655 5.074 1.00 66.19 94 GLY A N 1
ATOM 728 C CA . GLY A 1 94 ? -25.348 0.582 5.628 1.00 66.19 94 GLY A CA 1
ATOM 729 C C . GLY A 1 94 ? -24.992 1.873 4.868 1.00 66.19 94 GLY A C 1
ATOM 730 O O . GLY A 1 94 ? -24.842 1.861 3.654 1.00 66.19 94 GLY A O 1
ATOM 731 N N . LEU A 1 95 ? -24.886 3.013 5.574 1.00 62.47 95 LEU A N 1
ATOM 732 C CA . LEU A 1 95 ? -24.465 4.330 5.025 1.00 62.47 95 LEU A CA 1
ATOM 733 C C . LEU A 1 95 ? -22.951 4.602 5.179 1.00 62.47 95 LEU A C 1
ATOM 735 O O . LEU A 1 95 ? -22.448 5.678 4.855 1.00 62.47 95 LEU A O 1
ATOM 739 N N . THR A 1 96 ? -22.218 3.607 5.667 1.00 63.84 96 THR A N 1
ATOM 740 C CA . THR A 1 96 ? -20.758 3.543 5.851 1.00 63.84 96 THR A CA 1
ATOM 741 C C . THR A 1 96 ? -19.976 3.923 4.586 1.00 63.84 96 THR A C 1
ATOM 743 O O . THR A 1 96 ? -18.990 4.656 4.665 1.00 63.84 96 THR A O 1
ATOM 746 N N . TRP A 1 97 ? -20.445 3.513 3.407 1.00 62.41 97 TRP A N 1
ATOM 747 C CA . TRP A 1 97 ? -19.816 3.816 2.117 1.00 62.41 97 TRP A CA 1
ATOM 748 C C . TRP A 1 97 ? -19.775 5.315 1.772 1.00 62.41 97 TRP A C 1
ATOM 750 O O . TRP A 1 97 ? -18.847 5.746 1.093 1.00 62.41 97 TRP A O 1
ATOM 760 N N . ILE A 1 98 ? -20.697 6.143 2.279 1.00 67.00 98 ILE A N 1
ATOM 761 C CA . ILE A 1 98 ? -20.717 7.591 1.989 1.00 67.00 98 ILE A CA 1
ATOM 762 C C . ILE A 1 98 ? -19.520 8.292 2.640 1.00 67.00 98 ILE A C 1
ATOM 764 O O . ILE A 1 98 ? -18.809 9.058 1.989 1.00 67.00 98 ILE A O 1
ATOM 768 N N . GLY A 1 99 ? -19.252 7.998 3.916 1.00 65.94 99 GLY A N 1
ATOM 769 C CA . GLY A 1 99 ? -18.087 8.549 4.616 1.00 65.94 99 GLY A CA 1
ATOM 770 C C . GLY A 1 99 ? -16.767 8.106 3.981 1.00 65.94 99 GLY A C 1
ATOM 771 O O . GLY A 1 99 ? -15.804 8.873 3.931 1.00 65.94 99 GLY A O 1
ATOM 772 N N . ILE A 1 100 ? -16.751 6.898 3.415 1.00 65.56 100 ILE A N 1
ATOM 773 C CA . ILE A 1 100 ? -15.611 6.371 2.664 1.00 65.56 100 ILE A CA 1
ATOM 774 C C . ILE A 1 100 ? -15.380 7.176 1.400 1.00 65.56 100 ILE A C 1
ATOM 776 O O . ILE A 1 100 ? -14.247 7.584 1.171 1.00 65.56 100 ILE A O 1
ATOM 780 N N . ILE A 1 101 ? -16.422 7.459 0.616 1.00 66.88 101 ILE A N 1
ATOM 781 C CA . ILE A 1 101 ? -16.303 8.277 -0.599 1.00 66.88 101 ILE A CA 1
ATOM 782 C C . ILE A 1 101 ? -15.717 9.654 -0.271 1.00 66.88 101 ILE A C 1
ATOM 784 O O . ILE A 1 101 ? -14.818 10.111 -0.973 1.00 66.88 101 ILE A O 1
ATOM 788 N N . VAL A 1 102 ? -16.164 10.295 0.813 1.00 70.25 102 VAL A N 1
ATOM 789 C CA . VAL A 1 102 ? -15.664 11.621 1.214 1.00 70.25 102 VAL A CA 1
ATOM 790 C C . VAL A 1 102 ? -14.181 11.574 1.586 1.00 70.25 102 VAL A C 1
ATOM 792 O O . VAL A 1 102 ? -13.398 12.373 1.075 1.00 70.25 102 VAL A O 1
ATOM 795 N N . ILE A 1 103 ? -13.763 10.627 2.432 1.00 67.94 103 ILE A N 1
ATOM 796 C CA . ILE A 1 103 ? -12.344 10.480 2.799 1.00 67.94 103 ILE A CA 1
ATOM 797 C C . ILE A 1 103 ? -11.504 10.111 1.574 1.00 67.94 103 ILE A C 1
ATOM 799 O O . ILE A 1 103 ? -10.419 10.655 1.390 1.00 67.94 103 ILE A O 1
ATOM 803 N N . SER A 1 104 ? -12.026 9.251 0.705 1.00 64.12 104 SER A N 1
ATOM 804 C CA . SER A 1 104 ? -11.369 8.830 -0.535 1.00 64.12 104 SER A CA 1
ATOM 805 C C . SER A 1 104 ? -11.138 9.997 -1.484 1.00 64.12 104 SER A C 1
ATOM 807 O O . SER A 1 104 ? -10.046 10.155 -2.024 1.00 64.12 104 SER A O 1
ATOM 809 N N . PHE A 1 105 ? -12.148 10.853 -1.644 1.00 67.00 105 PHE A N 1
ATOM 810 C CA . PHE A 1 105 ? -12.034 12.074 -2.427 1.00 67.00 105 PHE A CA 1
ATOM 811 C C . PHE A 1 105 ? -10.972 13.008 -1.840 1.00 67.00 105 PHE A C 1
ATOM 813 O O . PHE A 1 105 ? -10.161 13.545 -2.586 1.00 67.00 105 PHE A O 1
ATOM 820 N N . LEU A 1 106 ? -10.913 13.156 -0.513 1.00 73.38 106 LEU A N 1
ATOM 821 C CA . LEU A 1 106 ? -9.897 13.980 0.149 1.00 73.38 106 LEU A CA 1
ATOM 822 C C . LEU A 1 106 ? -8.480 13.410 -0.018 1.00 73.38 106 LEU A C 1
ATOM 824 O O . LEU A 1 106 ? -7.568 14.162 -0.353 1.00 73.38 106 LEU A O 1
ATOM 828 N N . VAL A 1 107 ? -8.286 12.098 0.163 1.00 69.62 107 VAL A N 1
ATOM 829 C CA . VAL A 1 107 ? -6.988 11.430 -0.058 1.00 69.62 107 VAL A CA 1
ATOM 830 C C . VAL A 1 107 ? -6.555 11.565 -1.520 1.00 69.62 107 VAL A C 1
ATOM 832 O O . VAL A 1 107 ? -5.400 11.898 -1.782 1.00 69.62 107 VAL A O 1
ATOM 835 N N . GLY A 1 108 ? -7.474 11.354 -2.466 1.00 66.06 108 GLY A N 1
ATOM 836 C CA . GLY A 1 108 ? -7.220 11.503 -3.899 1.00 66.06 108 GLY A CA 1
ATOM 837 C C . GLY A 1 108 ? -6.888 12.942 -4.295 1.00 66.06 108 GLY A C 1
ATOM 838 O O . GLY A 1 108 ? -5.915 13.170 -5.010 1.00 66.06 108 GLY A O 1
ATOM 839 N N . LEU A 1 109 ? -7.633 13.922 -3.776 1.00 71.50 109 LEU A N 1
ATOM 840 C CA . LEU A 1 109 ? -7.391 15.347 -4.008 1.00 71.50 109 LEU A CA 1
ATOM 841 C C . LEU A 1 109 ? -6.026 15.775 -3.463 1.00 71.50 109 LEU A C 1
ATOM 843 O O . LEU A 1 109 ? -5.270 16.455 -4.151 1.00 71.50 109 LEU A O 1
ATOM 847 N N . ILE A 1 110 ? -5.682 15.350 -2.246 1.00 72.25 110 ILE A N 1
ATOM 848 C CA . ILE A 1 110 ? -4.371 15.623 -1.650 1.00 72.25 110 ILE A CA 1
ATOM 849 C C . ILE A 1 110 ? -3.273 14.940 -2.463 1.00 72.25 110 ILE A C 1
ATOM 851 O O . ILE A 1 110 ? -2.270 15.580 -2.756 1.00 72.25 110 ILE A O 1
ATOM 855 N N . GLY A 1 111 ? -3.463 13.688 -2.887 1.00 67.12 111 GLY A N 1
ATOM 856 C CA . GLY A 1 111 ? -2.519 12.993 -3.764 1.00 67.12 111 GLY A CA 1
ATOM 857 C C . GLY A 1 111 ? -2.273 13.742 -5.070 1.00 67.12 111 GLY A C 1
ATOM 858 O O . GLY A 1 111 ? -1.122 13.969 -5.437 1.00 67.12 111 GLY A O 1
ATOM 859 N N . PHE A 1 112 ? -3.338 14.217 -5.717 1.00 65.75 112 PHE A N 1
ATOM 860 C CA . PHE A 1 112 ? -3.243 15.045 -6.918 1.00 65.75 112 PHE A CA 1
ATOM 861 C C . PHE A 1 112 ? -2.468 16.344 -6.662 1.00 65.75 112 PHE A C 1
ATOM 863 O O . PHE A 1 112 ? -1.557 16.671 -7.419 1.00 65.75 112 PHE A O 1
ATOM 870 N N . LEU A 1 113 ? -2.768 17.053 -5.570 1.00 73.56 113 LEU A N 1
ATOM 871 C CA . LEU A 1 113 ? -2.042 18.267 -5.187 1.00 73.56 113 LEU A CA 1
ATOM 872 C C . LEU A 1 113 ? -0.561 17.975 -4.908 1.00 73.56 113 LEU A C 1
ATOM 874 O O . LEU A 1 113 ? 0.298 18.731 -5.344 1.00 73.56 113 LEU A O 1
ATOM 878 N N . PHE A 1 114 ? -0.235 16.875 -4.231 1.00 73.00 114 PHE A N 1
ATOM 879 C CA . PHE A 1 114 ? 1.149 16.493 -3.946 1.00 73.00 114 PHE A CA 1
ATOM 880 C C . PHE A 1 114 ? 1.930 16.153 -5.215 1.00 73.00 114 PHE A C 1
ATOM 882 O O . PHE A 1 114 ? 3.042 16.654 -5.384 1.00 73.00 114 PHE A O 1
ATOM 889 N N . ILE A 1 115 ? 1.347 15.366 -6.125 1.00 69.88 115 ILE A N 1
ATOM 890 C CA . ILE A 1 115 ? 1.943 15.079 -7.438 1.00 69.88 115 ILE A CA 1
ATOM 891 C C . ILE A 1 115 ? 2.140 16.384 -8.215 1.00 69.88 115 ILE A C 1
ATOM 893 O O . ILE A 1 115 ? 3.204 16.598 -8.789 1.00 69.88 115 ILE A O 1
ATOM 897 N N . PHE A 1 116 ? 1.159 17.286 -8.186 1.00 69.94 116 PHE A N 1
ATOM 898 C CA . PHE A 1 116 ? 1.254 18.568 -8.873 1.00 69.94 116 PHE A CA 1
ATOM 899 C C . PHE A 1 116 ? 2.334 19.478 -8.277 1.00 69.94 116 PHE A C 1
ATOM 901 O O . PHE A 1 116 ? 3.133 20.025 -9.020 1.00 69.94 116 PHE A O 1
ATOM 908 N N . PHE A 1 117 ? 2.422 19.633 -6.956 1.00 76.31 117 PHE A N 1
ATOM 909 C CA . PHE A 1 117 ? 3.414 20.521 -6.344 1.00 76.31 117 PHE A CA 1
ATOM 910 C C . PHE A 1 117 ? 4.814 19.898 -6.313 1.00 76.31 117 PHE A C 1
ATOM 912 O O . PHE A 1 117 ? 5.757 20.476 -6.850 1.00 76.31 117 PHE A O 1
ATOM 919 N N . PHE A 1 118 ? 4.969 18.717 -5.709 1.00 77.31 118 PHE A N 1
ATOM 920 C CA . PHE A 1 118 ? 6.280 18.081 -5.549 1.00 77.31 118 PHE A CA 1
ATOM 921 C C . PHE A 1 118 ? 6.779 17.443 -6.843 1.00 77.31 118 PHE A C 1
ATOM 923 O O . PHE A 1 118 ? 7.976 17.504 -7.108 1.00 77.31 118 PHE A O 1
ATOM 930 N N . GLY A 1 119 ? 5.892 16.874 -7.663 1.00 72.31 119 GLY A N 1
ATOM 931 C CA . GLY A 1 119 ? 6.271 16.295 -8.952 1.00 72.31 119 GLY A CA 1
ATOM 932 C C . GLY A 1 119 ? 6.687 17.354 -9.971 1.00 72.31 119 GLY A C 1
ATOM 933 O O . GLY A 1 119 ? 7.660 17.148 -10.689 1.00 72.31 119 GLY A O 1
ATOM 934 N N . LEU A 1 120 ? 6.030 18.518 -9.995 1.00 78.31 120 LEU A N 1
ATOM 935 C CA . LEU A 1 120 ? 6.398 19.620 -10.894 1.00 78.31 120 LEU A CA 1
ATOM 936 C C . LEU A 1 120 ? 7.683 20.322 -10.430 1.00 78.31 120 LEU A C 1
ATOM 938 O O . LEU A 1 120 ? 8.540 20.630 -11.257 1.00 78.31 120 LEU A O 1
ATOM 942 N N . LEU A 1 121 ? 7.878 20.476 -9.113 1.00 80.69 121 LEU A N 1
ATOM 943 C CA . LEU A 1 121 ? 9.153 20.922 -8.538 1.00 80.69 121 LEU A CA 1
ATOM 944 C C . LEU A 1 121 ? 10.291 19.946 -8.870 1.00 80.69 121 LEU A C 1
ATOM 946 O O . LEU A 1 121 ? 11.287 20.353 -9.464 1.00 80.69 121 LEU A O 1
ATOM 950 N N . ALA A 1 122 ? 10.146 18.659 -8.540 1.00 79.56 122 ALA A N 1
ATOM 951 C CA . ALA A 1 122 ? 11.164 17.643 -8.813 1.00 79.56 122 ALA A CA 1
ATOM 952 C C . ALA A 1 122 ? 11.439 17.492 -10.318 1.00 79.56 122 ALA A C 1
ATOM 954 O O . ALA A 1 122 ? 12.596 17.383 -10.717 1.00 79.56 122 ALA A O 1
ATOM 955 N N . GLY A 1 123 ? 10.397 17.550 -11.151 1.00 75.19 123 GLY A N 1
ATOM 956 C CA . GLY A 1 123 ? 10.498 17.528 -12.608 1.00 75.19 123 GLY A CA 1
ATOM 957 C C . GLY A 1 123 ? 11.283 18.714 -13.168 1.00 75.19 123 GLY A C 1
ATOM 958 O O . GLY A 1 123 ? 12.112 18.517 -14.050 1.00 75.19 123 GLY A O 1
ATOM 959 N N . GLY A 1 124 ? 11.100 19.920 -12.618 1.00 78.44 124 GLY A N 1
ATOM 960 C CA . GLY A 1 124 ? 11.883 21.102 -12.995 1.00 78.44 124 GLY A CA 1
ATOM 961 C C . GLY A 1 124 ? 13.376 20.948 -12.689 1.00 78.44 124 GLY A C 1
ATOM 962 O O . GLY A 1 124 ? 14.215 21.226 -13.546 1.00 78.44 124 GLY A O 1
ATOM 963 N N . PHE A 1 125 ? 13.715 20.429 -11.504 1.00 81.81 125 PHE A N 1
ATOM 964 C CA . PHE A 1 125 ? 15.107 20.132 -11.146 1.00 81.81 125 PHE A CA 1
ATOM 965 C C . PHE A 1 125 ? 15.694 18.992 -11.984 1.00 81.81 125 PHE A C 1
ATOM 967 O O . PHE A 1 125 ? 16.832 19.111 -12.424 1.00 81.81 125 PHE A O 1
ATOM 974 N N . LEU A 1 126 ? 14.936 17.923 -12.253 1.00 77.12 126 LEU A N 1
ATOM 975 C CA . LEU A 1 126 ? 15.366 16.826 -13.129 1.00 77.12 126 LEU A CA 1
ATOM 976 C C . LEU A 1 126 ? 15.619 17.302 -14.558 1.00 77.12 126 LEU A C 1
ATOM 978 O O . LEU A 1 126 ? 16.629 16.930 -15.148 1.00 77.12 126 LEU A O 1
ATOM 982 N N . PHE A 1 127 ? 14.734 18.136 -15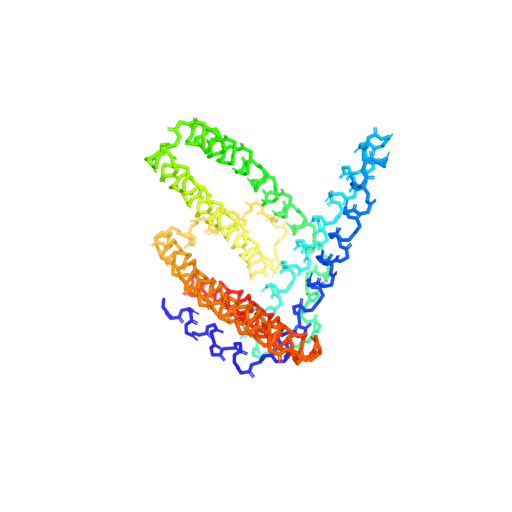.103 1.00 75.38 127 PHE A N 1
ATOM 983 C CA . PHE A 1 127 ? 14.890 18.689 -16.444 1.00 75.38 127 PHE A CA 1
ATOM 984 C C . PHE A 1 127 ? 16.173 19.522 -16.544 1.00 75.38 127 PHE A C 1
ATOM 986 O O . PHE A 1 127 ? 17.003 19.245 -17.405 1.00 75.38 127 PHE A O 1
ATOM 993 N N . SER A 1 128 ? 16.388 20.442 -15.595 1.00 73.56 128 SER A N 1
ATOM 994 C CA . SER A 1 128 ? 17.620 21.240 -15.501 1.00 73.56 128 SER A CA 1
ATOM 995 C C . SER A 1 128 ? 18.869 20.367 -15.314 1.00 73.56 128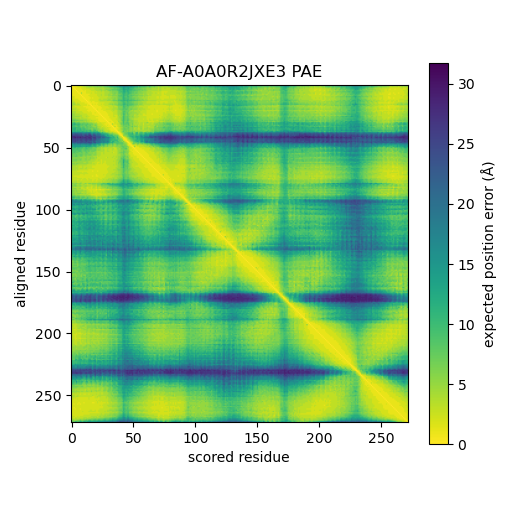 SER A C 1
ATOM 997 O O . SER A 1 128 ? 19.911 20.614 -15.919 1.00 73.56 128 SER A O 1
ATOM 999 N N . ALA A 1 129 ? 18.765 19.311 -14.504 1.00 73.94 129 ALA A N 1
ATOM 1000 C CA . ALA A 1 129 ? 19.868 18.403 -14.217 1.00 73.94 129 ALA A CA 1
ATOM 1001 C C . ALA A 1 129 ? 20.303 17.591 -15.439 1.00 73.94 129 ALA A C 1
ATOM 1003 O O . ALA A 1 129 ? 21.497 17.387 -15.647 1.00 73.94 129 ALA A O 1
ATOM 1004 N N . VAL A 1 130 ? 19.343 17.113 -16.236 1.00 76.56 130 VAL A N 1
ATOM 1005 C CA . VAL A 1 130 ? 19.611 16.330 -17.449 1.00 76.56 130 VAL A CA 1
ATOM 1006 C C . VAL A 1 130 ? 20.196 17.222 -18.542 1.00 76.56 130 VAL A C 1
ATOM 1008 O O . VAL A 1 130 ? 21.137 16.802 -19.212 1.00 76.56 130 VAL A O 1
ATOM 1011 N N . THR A 1 131 ? 19.706 18.457 -18.693 1.00 77.19 131 THR A N 1
ATOM 1012 C CA . THR A 1 131 ? 20.245 19.406 -19.680 1.00 77.19 131 THR A CA 1
ATOM 1013 C C . THR A 1 131 ? 21.665 19.864 -19.355 1.00 77.19 131 THR A C 1
ATOM 1015 O O . THR A 1 131 ? 22.446 20.105 -20.270 1.00 77.19 131 THR A O 1
ATOM 1018 N N . GLU A 1 132 ? 22.020 19.952 -18.071 1.00 77.56 132 GLU A N 1
ATOM 1019 C CA . GLU A 1 132 ? 23.334 20.430 -17.612 1.00 77.56 132 GLU A CA 1
ATOM 1020 C C . GLU A 1 132 ? 24.281 19.301 -17.160 1.00 77.56 132 GLU A C 1
ATOM 1022 O O . GLU A 1 132 ? 25.382 19.577 -16.688 1.00 77.56 132 GLU A O 1
ATOM 1027 N N . MET A 1 133 ? 23.866 18.029 -17.266 1.00 77.81 133 MET A N 1
ATOM 1028 C CA . MET A 1 133 ? 24.554 16.861 -16.679 1.00 77.81 133 MET A CA 1
ATOM 1029 C C . MET A 1 133 ? 24.964 17.074 -15.207 1.00 77.81 133 MET A C 1
ATOM 1031 O O . MET A 1 133 ? 26.031 16.653 -14.755 1.00 77.81 133 MET A O 1
ATOM 1035 N N . ASN A 1 134 ? 24.104 17.742 -14.439 1.00 82.38 134 ASN A N 1
ATOM 1036 C CA . ASN A 1 134 ? 24.395 18.167 -13.078 1.00 82.38 134 ASN A CA 1
ATOM 1037 C C . ASN A 1 134 ? 23.866 17.155 -12.050 1.00 82.38 134 ASN A C 1
ATOM 1039 O O . ASN A 1 134 ? 22.707 17.200 -11.628 1.00 82.38 134 ASN A O 1
ATOM 1043 N N . TYR A 1 135 ? 24.747 16.263 -11.592 1.00 80.25 135 TYR A N 1
ATOM 1044 C CA . TYR A 1 135 ? 24.421 15.234 -10.596 1.00 80.25 135 TYR A CA 1
ATOM 1045 C C . TYR A 1 135 ? 23.909 15.796 -9.258 1.00 80.25 135 TYR A C 1
ATOM 1047 O O . TYR A 1 135 ? 23.125 15.126 -8.582 1.00 80.25 135 TYR A O 1
ATOM 1055 N N . ALA A 1 136 ? 24.283 17.025 -8.880 1.00 80.88 136 ALA A N 1
ATOM 1056 C CA . ALA A 1 136 ? 23.770 17.655 -7.663 1.00 80.88 136 ALA A CA 1
ATOM 1057 C C . ALA A 1 136 ? 22.277 18.002 -7.793 1.00 80.88 136 ALA A C 1
ATOM 1059 O O . ALA A 1 136 ? 21.516 17.814 -6.846 1.00 80.88 136 ALA A O 1
ATOM 1060 N N . MET A 1 137 ? 21.826 18.432 -8.974 1.00 79.31 137 MET A N 1
ATOM 1061 C CA . MET A 1 137 ? 20.409 18.717 -9.224 1.00 79.31 137 MET A CA 1
ATOM 1062 C C . MET A 1 137 ? 19.562 17.438 -9.305 1.00 79.31 137 MET A C 1
ATOM 1064 O O . MET A 1 137 ? 18.424 17.439 -8.836 1.00 79.31 137 MET A O 1
ATOM 1068 N N . ILE A 1 138 ? 20.129 16.325 -9.797 1.00 77.19 138 ILE A N 1
ATOM 1069 C CA . ILE A 1 138 ? 19.483 15.000 -9.716 1.00 77.19 138 ILE A CA 1
ATOM 1070 C C . ILE A 1 138 ? 19.257 14.615 -8.249 1.00 77.19 138 ILE A C 1
ATOM 1072 O O . ILE A 1 138 ? 18.161 14.193 -7.876 1.00 77.19 138 ILE A O 1
ATOM 1076 N N . ALA A 1 139 ? 20.272 14.801 -7.399 1.00 79.50 139 ALA A N 1
ATOM 1077 C CA . ALA A 1 139 ? 20.160 14.516 -5.972 1.00 79.50 139 ALA A CA 1
ATOM 1078 C C . ALA A 1 139 ? 19.092 15.392 -5.291 1.00 79.50 139 ALA A C 1
ATOM 1080 O O . ALA A 1 139 ? 18.291 14.882 -4.508 1.00 79.50 139 ALA A O 1
ATOM 1081 N N . VAL A 1 140 ? 19.019 16.684 -5.628 1.00 82.44 140 VAL A N 1
ATOM 1082 C CA . VAL A 1 140 ? 17.980 17.593 -5.112 1.00 82.44 140 VAL A CA 1
ATOM 1083 C C . VAL A 1 140 ? 16.580 17.133 -5.527 1.00 82.44 140 VAL A C 1
ATOM 1085 O O . VAL A 1 140 ? 15.690 17.051 -4.680 1.00 82.44 140 VAL A O 1
ATOM 1088 N N . ALA A 1 141 ? 16.377 16.764 -6.794 1.00 80.38 141 ALA A N 1
ATOM 1089 C CA . ALA A 1 141 ? 15.087 16.263 -7.263 1.00 80.38 141 ALA A CA 1
ATOM 1090 C C . ALA A 1 141 ? 14.667 14.961 -6.558 1.00 80.38 141 ALA A C 1
ATOM 1092 O O . ALA A 1 141 ? 13.498 14.798 -6.190 1.00 80.38 141 ALA A O 1
ATOM 1093 N N . ALA A 1 142 ? 15.619 14.057 -6.308 1.00 79.69 142 ALA A N 1
ATOM 1094 C CA . ALA A 1 142 ? 15.375 12.836 -5.547 1.00 79.69 142 ALA A CA 1
ATOM 1095 C C . ALA A 1 142 ? 14.942 13.146 -4.103 1.00 79.69 142 ALA A C 1
ATOM 1097 O O . ALA A 1 142 ? 13.947 12.597 -3.630 1.00 79.69 142 ALA A O 1
ATOM 1098 N N . VAL A 1 143 ? 15.620 14.078 -3.424 1.00 84.62 143 VAL A N 1
ATOM 1099 C CA . VAL A 1 143 ? 15.262 14.503 -2.059 1.00 84.62 143 VAL A CA 1
ATOM 1100 C C . VAL A 1 143 ? 13.859 15.114 -2.011 1.00 84.62 143 VAL A C 1
ATOM 1102 O O . VAL A 1 143 ? 13.067 14.741 -1.146 1.00 84.62 143 VAL A O 1
ATOM 1105 N N . ILE A 1 144 ? 13.515 15.998 -2.954 1.00 83.62 144 ILE A N 1
ATOM 1106 C CA . ILE A 1 144 ? 12.173 16.604 -3.046 1.00 83.62 144 ILE A CA 1
ATOM 1107 C C . ILE A 1 144 ? 11.102 15.519 -3.218 1.00 83.62 144 ILE A C 1
ATOM 1109 O O . ILE A 1 144 ? 10.075 15.555 -2.539 1.00 83.62 144 ILE A O 1
ATOM 1113 N N . THR A 1 145 ? 11.361 14.531 -4.077 1.00 79.06 145 THR A N 1
ATOM 1114 C CA . THR A 1 145 ? 10.440 13.411 -4.324 1.00 79.06 145 THR A CA 1
ATOM 1115 C C . THR A 1 145 ? 10.234 12.565 -3.067 1.00 79.06 145 THR A C 1
ATOM 1117 O O . THR A 1 145 ? 9.098 12.239 -2.727 1.00 79.06 145 THR A O 1
ATOM 1120 N N . ILE A 1 146 ? 11.309 12.259 -2.332 1.00 80.81 146 ILE A N 1
ATOM 1121 C CA . ILE A 1 146 ? 11.243 11.486 -1.082 1.00 80.81 146 ILE A CA 1
ATOM 1122 C C . ILE A 1 146 ? 10.444 12.241 -0.015 1.00 80.81 146 ILE A C 1
ATOM 1124 O O . ILE A 1 146 ? 9.551 11.666 0.607 1.00 80.81 146 ILE A O 1
ATOM 1128 N N . ILE A 1 147 ? 10.724 13.534 0.182 1.00 81.94 147 ILE A N 1
ATOM 1129 C CA . ILE A 1 147 ? 10.008 14.364 1.163 1.00 81.94 147 ILE A CA 1
ATOM 1130 C C . ILE A 1 147 ? 8.520 14.447 0.808 1.00 81.94 147 ILE A C 1
ATOM 1132 O O . ILE A 1 147 ? 7.671 14.238 1.677 1.00 81.94 147 ILE A O 1
ATOM 1136 N N . GLY A 1 148 ? 8.201 14.712 -0.463 1.00 79.75 148 GLY A N 1
ATOM 1137 C CA . GLY A 1 148 ? 6.825 14.769 -0.950 1.00 79.75 148 GLY A CA 1
ATOM 1138 C C . GLY A 1 148 ? 6.084 13.445 -0.758 1.00 79.75 148 GLY A C 1
ATOM 1139 O O . GLY A 1 148 ? 4.965 13.440 -0.248 1.00 79.75 148 GLY A O 1
ATOM 1140 N N . GLY A 1 149 ? 6.726 12.321 -1.088 1.00 75.12 149 GLY A N 1
ATOM 1141 C CA . GLY A 1 149 ? 6.165 10.981 -0.911 1.00 75.12 149 GLY A CA 1
ATOM 1142 C C . GLY A 1 149 ? 5.881 10.644 0.554 1.00 75.12 149 GLY A C 1
ATOM 1143 O O . GLY A 1 149 ? 4.771 10.230 0.884 1.00 75.12 149 GLY A O 1
ATOM 1144 N N . LEU A 1 150 ? 6.837 10.890 1.455 1.00 77.44 150 LEU A N 1
ATOM 1145 C CA . LEU A 1 150 ? 6.652 10.648 2.892 1.00 77.44 150 LEU A CA 1
ATOM 1146 C C . LEU A 1 150 ? 5.543 11.523 3.490 1.00 77.44 150 LEU A C 1
ATOM 1148 O O . LEU A 1 150 ? 4.739 11.043 4.291 1.00 77.44 150 LEU A O 1
ATOM 1152 N N . ALA A 1 151 ? 5.469 12.794 3.091 1.00 78.25 151 ALA A N 1
ATOM 1153 C CA . ALA A 1 151 ? 4.417 13.698 3.540 1.00 78.25 151 ALA A CA 1
ATOM 1154 C C . ALA A 1 151 ? 3.032 13.279 3.013 1.00 78.25 151 ALA A C 1
ATOM 1156 O O . ALA A 1 151 ? 2.065 13.290 3.779 1.00 78.25 151 ALA A O 1
ATOM 1157 N N . TYR A 1 152 ? 2.938 12.839 1.754 1.00 78.38 152 TYR A N 1
ATOM 1158 C CA . TYR A 1 152 ? 1.709 12.270 1.199 1.00 78.38 152 TYR A CA 1
ATOM 1159 C C . TYR A 1 152 ? 1.261 11.027 1.978 1.00 78.38 152 TYR A C 1
ATOM 1161 O O . TYR A 1 152 ? 0.121 10.983 2.441 1.00 78.38 152 TYR A O 1
ATOM 1169 N N . LEU A 1 153 ? 2.158 10.056 2.185 1.00 74.25 153 LEU A N 1
ATOM 1170 C CA . LEU A 1 153 ? 1.855 8.827 2.924 1.00 74.25 153 LEU A CA 1
ATOM 1171 C C . LEU A 1 153 ? 1.395 9.124 4.355 1.00 74.25 153 LEU A C 1
ATOM 1173 O O . LEU A 1 153 ? 0.422 8.536 4.824 1.00 74.25 153 LEU A O 1
ATOM 1177 N N . PHE A 1 154 ? 2.031 10.085 5.031 1.00 75.88 154 PHE A N 1
ATOM 1178 C CA . PHE A 1 154 ? 1.631 10.509 6.371 1.00 75.88 154 PHE A CA 1
ATOM 1179 C C . PHE A 1 154 ? 0.203 11.065 6.408 1.00 75.88 154 PHE A C 1
ATOM 1181 O O . PHE A 1 154 ? -0.580 10.710 7.295 1.00 75.88 154 PHE A O 1
ATOM 1188 N N . ILE A 1 155 ? -0.157 11.924 5.452 1.00 73.31 155 ILE A N 1
ATOM 1189 C CA . ILE A 1 155 ? -1.496 12.519 5.385 1.00 73.31 155 ILE A CA 1
ATOM 1190 C C . ILE A 1 155 ? -2.536 11.471 4.978 1.00 73.31 155 ILE A C 1
ATOM 1192 O O . ILE A 1 155 ? -3.592 11.394 5.608 1.00 73.31 155 ILE A O 1
ATOM 1196 N N . ALA A 1 156 ? -2.231 10.639 3.980 1.00 72.44 156 ALA A N 1
ATOM 1197 C CA . ALA A 1 156 ? -3.105 9.559 3.540 1.00 72.44 156 ALA A CA 1
ATOM 1198 C C . ALA A 1 156 ? -3.406 8.606 4.703 1.00 72.44 156 ALA A C 1
ATOM 1200 O O . ALA A 1 156 ? -4.571 8.384 5.030 1.00 72.44 156 ALA A O 1
ATOM 1201 N N . LEU A 1 157 ? -2.375 8.125 5.402 1.00 73.75 157 LEU A N 1
ATOM 1202 C CA . LEU A 1 157 ? -2.525 7.226 6.547 1.00 73.75 157 LEU A CA 1
ATOM 1203 C C . LEU A 1 157 ? -3.285 7.882 7.712 1.00 73.75 157 LEU A C 1
ATOM 1205 O O . LEU A 1 157 ? -4.133 7.247 8.336 1.00 73.75 157 LEU A O 1
ATOM 1209 N N . SER A 1 158 ? -3.062 9.177 7.958 1.00 71.38 158 SER A N 1
ATOM 1210 C CA . SER A 1 158 ? -3.835 9.947 8.945 1.00 71.38 158 SER A CA 1
ATOM 1211 C C . SER A 1 158 ? -5.329 9.998 8.601 1.00 71.38 158 SER A C 1
ATOM 1213 O O . SER A 1 158 ? -6.170 9.882 9.491 1.00 71.38 158 SER A O 1
ATOM 1215 N N . LEU A 1 159 ? -5.677 10.136 7.319 1.00 72.75 159 LEU A N 1
ATOM 1216 C CA . LEU A 1 159 ? -7.062 10.107 6.842 1.00 72.75 159 LEU A CA 1
ATOM 1217 C C . LEU A 1 159 ? -7.680 8.702 6.945 1.00 72.75 159 LEU A C 1
ATOM 1219 O O . LEU A 1 159 ? -8.837 8.580 7.354 1.00 72.75 159 LEU A O 1
ATOM 1223 N N . TYR A 1 160 ? -6.905 7.643 6.691 1.00 72.00 160 TYR A N 1
ATOM 1224 C CA . TYR A 1 160 ? -7.325 6.260 6.965 1.00 72.00 160 TYR A CA 1
ATOM 1225 C C . TYR A 1 160 ? -7.588 6.016 8.464 1.00 72.00 160 TYR A C 1
ATOM 1227 O O . TYR A 1 160 ? -8.529 5.308 8.823 1.00 72.00 160 TYR A O 1
ATOM 1235 N N . PHE A 1 161 ? -6.846 6.656 9.371 1.00 73.06 161 PHE A N 1
ATOM 1236 C CA . PHE A 1 161 ? -7.130 6.570 10.812 1.00 73.06 161 PHE A CA 1
ATOM 1237 C C . PHE A 1 161 ? -8.379 7.348 11.229 1.00 73.06 161 PHE A C 1
ATOM 1239 O O . PHE A 1 161 ? -9.079 6.917 12.149 1.00 73.06 161 PHE A O 1
ATOM 1246 N N . VAL A 1 162 ? -8.705 8.452 10.545 1.00 70.12 162 VAL A N 1
ATOM 1247 C CA . VAL A 1 162 ? -9.994 9.144 10.736 1.00 70.12 162 VAL A CA 1
ATOM 1248 C C . VAL A 1 162 ? -11.142 8.211 10.386 1.00 70.12 162 VAL A C 1
ATOM 1250 O O . VAL A 1 162 ? -12.116 8.117 11.134 1.00 70.12 162 VAL A O 1
ATOM 1253 N N . PHE A 1 163 ? -10.983 7.467 9.294 1.00 70.94 163 PHE A N 1
ATOM 1254 C CA . PHE A 1 163 ? -11.919 6.435 8.890 1.00 70.94 163 PHE A CA 1
ATOM 1255 C C . PHE A 1 163 ? -12.054 5.331 9.958 1.00 70.94 163 PHE A C 1
ATOM 1257 O O . PHE A 1 163 ? -13.171 5.058 10.400 1.00 70.94 163 PHE A O 1
ATOM 1264 N N . PHE A 1 164 ? -10.955 4.740 10.441 1.00 71.56 164 PHE A N 1
ATOM 1265 C CA . PHE A 1 164 ? -11.049 3.694 11.468 1.00 71.56 164 PHE A CA 1
ATOM 1266 C C . PHE A 1 164 ? -11.719 4.197 12.748 1.00 71.56 164 PHE A C 1
ATOM 1268 O O . PHE A 1 164 ? -12.631 3.541 13.241 1.00 71.56 164 PHE A O 1
ATOM 1275 N N . THR A 1 165 ? -11.342 5.387 13.224 1.00 70.31 165 THR A N 1
ATOM 1276 C CA . THR A 1 165 ? -11.919 6.007 14.429 1.00 70.31 165 THR A CA 1
ATOM 1277 C C . THR A 1 165 ? -13.418 6.249 14.277 1.00 70.31 165 THR A C 1
ATOM 1279 O O . THR A 1 165 ? -14.185 5.959 15.193 1.00 70.31 165 THR A O 1
ATOM 1282 N N . TYR A 1 166 ? -13.859 6.745 13.115 1.00 67.00 166 TYR A N 1
ATOM 1283 C CA . TYR A 1 166 ? -15.282 6.910 12.827 1.00 67.00 166 TYR A CA 1
ATOM 1284 C C . TYR A 1 166 ? -16.013 5.570 12.998 1.00 67.00 166 TYR A C 1
ATOM 1286 O O . TYR A 1 166 ? -16.978 5.487 13.752 1.00 67.00 166 TYR A O 1
ATOM 1294 N N . PHE A 1 167 ? -15.511 4.484 12.415 1.00 65.81 167 PHE A N 1
ATOM 1295 C CA . PHE A 1 167 ? -16.230 3.209 12.400 1.00 65.81 167 PHE A CA 1
ATOM 1296 C C . PHE A 1 167 ? -16.016 2.280 13.602 1.00 65.81 167 PHE A C 1
ATOM 1298 O O . PHE A 1 167 ? -16.755 1.297 13.735 1.00 65.81 167 PHE A O 1
ATOM 1305 N N . THR A 1 168 ? -15.043 2.556 14.472 1.00 66.12 168 THR A N 1
ATOM 1306 C CA . THR A 1 168 ? -14.891 1.860 15.760 1.00 66.12 168 THR A CA 1
ATOM 1307 C C . THR A 1 168 ? -15.690 2.512 16.881 1.00 66.12 168 THR A C 1
ATOM 1309 O O . THR A 1 168 ? -16.162 1.797 17.756 1.00 66.12 168 THR A O 1
ATOM 1312 N N . ASP A 1 169 ? -15.879 3.837 16.853 1.00 55.78 169 ASP A N 1
ATOM 1313 C CA . ASP A 1 169 ? -16.505 4.581 17.957 1.00 55.78 169 ASP A CA 1
ATOM 1314 C C . ASP A 1 169 ? -17.925 5.101 17.692 1.00 55.78 169 ASP A C 1
ATOM 1316 O O . ASP A 1 169 ? -18.620 5.427 18.650 1.00 55.78 169 ASP A O 1
ATOM 1320 N N . THR A 1 170 ? -18.379 5.211 16.436 1.00 50.44 170 THR A N 1
ATOM 1321 C CA . THR A 1 170 ? -19.701 5.807 16.121 1.00 50.44 170 THR A CA 1
ATOM 1322 C C . THR A 1 170 ? -20.797 4.798 15.792 1.00 50.44 170 THR A C 1
ATOM 1324 O O . THR A 1 170 ? -21.858 5.176 15.296 1.00 50.44 170 THR A O 1
ATOM 1327 N N . LYS A 1 171 ? -20.616 3.508 16.115 1.00 46.38 171 LYS A N 1
ATOM 1328 C CA . LYS A 1 171 ? -21.749 2.567 16.134 1.00 46.38 171 LYS A CA 1
ATOM 1329 C C . LYS A 1 171 ? -22.722 2.966 17.255 1.00 46.38 171 LYS A C 1
ATOM 1331 O O . LYS A 1 171 ? -22.650 2.435 18.357 1.00 46.38 171 LYS A O 1
ATOM 1336 N N . GLY A 1 172 ? -23.612 3.911 16.960 1.00 45.44 172 GLY A N 1
ATOM 1337 C CA . GLY A 1 172 ? -24.690 4.356 17.845 1.00 45.44 172 GLY A CA 1
ATOM 1338 C C . GLY A 1 172 ? -24.857 5.869 17.995 1.00 45.44 172 GLY A C 1
ATOM 1339 O O . GLY A 1 172 ? -25.790 6.283 18.674 1.00 45.44 172 GLY A O 1
ATOM 1340 N N . THR A 1 173 ? -24.007 6.701 17.387 1.00 45.19 173 THR A N 1
ATOM 1341 C CA . THR A 1 173 ? -24.161 8.164 17.429 1.00 45.19 173 THR A CA 1
ATOM 1342 C C . THR A 1 173 ? -24.171 8.737 16.014 1.00 45.19 173 THR A C 1
ATOM 1344 O O . THR A 1 173 ? -23.190 8.615 15.284 1.00 45.19 173 THR A O 1
ATOM 1347 N N . ASP A 1 174 ? -25.267 9.404 15.639 1.00 48.84 174 ASP A N 1
ATOM 1348 C CA . ASP A 1 174 ? -25.501 10.096 14.349 1.00 48.84 174 ASP A CA 1
ATOM 1349 C C . ASP A 1 174 ? -24.543 11.281 14.081 1.00 48.84 174 ASP A C 1
ATOM 1351 O O . ASP A 1 174 ? -24.778 12.147 13.243 1.00 48.84 174 ASP A O 1
ATOM 1355 N N . ASP A 1 175 ? -23.423 11.342 14.791 1.00 50.41 175 ASP A N 1
ATOM 1356 C CA . ASP A 1 175 ? -22.588 12.527 14.934 1.00 50.41 175 ASP A CA 1
ATOM 1357 C C . ASP A 1 175 ? -21.607 12.776 13.773 1.00 50.41 175 ASP A C 1
ATOM 1359 O O . ASP A 1 175 ? -20.864 13.761 13.781 1.00 50.41 175 ASP A O 1
ATOM 1363 N N . GLY A 1 176 ? -21.634 11.927 12.746 1.00 58.19 176 GLY A N 1
ATOM 1364 C CA . GLY A 1 176 ? -20.975 12.166 11.464 1.00 58.19 176 GLY A CA 1
ATOM 1365 C C . GLY A 1 176 ? -19.437 12.162 11.480 1.00 58.19 176 GLY A C 1
ATOM 1366 O O . GLY A 1 176 ? -18.755 12.174 12.506 1.00 58.19 176 GLY A O 1
ATOM 1367 N N . ILE A 1 177 ? -18.865 12.159 10.275 1.00 63.41 177 ILE A N 1
ATOM 1368 C CA . ILE A 1 177 ? -17.419 12.036 10.018 1.00 63.41 177 ILE A CA 1
ATOM 1369 C C . ILE A 1 177 ? -16.587 13.198 10.597 1.00 63.41 177 ILE A C 1
ATOM 1371 O O . ILE A 1 177 ? -15.403 13.048 10.898 1.00 63.41 177 ILE A O 1
ATOM 1375 N N . PHE A 1 178 ? -17.216 14.355 10.821 1.00 64.62 178 PHE A N 1
ATOM 1376 C CA . PHE A 1 178 ? -16.559 15.568 11.310 1.00 64.62 178 PHE A CA 1
ATOM 1377 C C . PHE A 1 178 ? -16.157 15.499 12.790 1.00 64.62 178 PHE A C 1
ATOM 1379 O O . PHE A 1 178 ? -15.172 16.133 13.167 1.00 64.62 178 PHE A O 1
ATOM 1386 N N . LYS A 1 179 ? -16.835 14.696 13.628 1.00 68.69 179 LYS A N 1
ATOM 1387 C CA . LYS A 1 179 ? -16.387 14.457 15.017 1.00 68.69 179 LYS A CA 1
ATOM 1388 C C . LYS A 1 179 ? -15.258 13.426 15.112 1.00 68.69 179 LYS A C 1
ATOM 1390 O O . LYS A 1 179 ? -14.485 13.460 16.072 1.00 68.69 179 LYS A O 1
ATOM 1395 N N . ALA A 1 180 ? -15.097 12.559 14.110 1.00 68.94 180 ALA A N 1
ATOM 1396 C CA . ALA A 1 180 ? -13.995 11.597 14.068 1.00 68.94 180 ALA A CA 1
ATOM 1397 C C . ALA A 1 180 ? -12.637 12.286 13.863 1.00 68.94 180 ALA A C 1
ATOM 1399 O O . ALA A 1 180 ? -11.631 11.849 14.421 1.00 68.94 180 ALA A O 1
ATOM 1400 N N . PHE A 1 181 ? -12.605 13.405 13.134 1.00 70.12 181 PHE A N 1
ATOM 1401 C CA . PHE A 1 181 ? -11.377 14.153 12.864 1.00 70.12 181 PHE A CA 1
ATOM 1402 C C . PHE A 1 181 ? -10.652 14.649 14.134 1.00 70.12 181 PHE A C 1
ATOM 1404 O O . PHE A 1 181 ? -9.502 14.254 14.344 1.00 70.12 181 PHE A O 1
ATOM 1411 N N . PRO A 1 182 ? -11.270 15.444 15.037 1.00 72.12 182 PRO A N 1
ATOM 1412 C CA . PRO A 1 182 ? -10.599 15.899 16.256 1.00 72.12 182 PRO A CA 1
ATOM 1413 C C . PRO A 1 182 ? -10.236 14.741 17.195 1.00 72.12 182 PRO A C 1
ATOM 1415 O O . PRO A 1 182 ? -9.204 14.805 17.869 1.00 72.12 182 PRO A O 1
ATOM 1418 N N . LYS A 1 183 ? -11.033 13.663 17.219 1.00 74.06 183 LYS A N 1
ATOM 1419 C CA . LYS A 1 183 ? -10.744 12.468 18.024 1.00 74.06 183 LYS A CA 1
ATOM 1420 C C . LYS A 1 183 ? -9.494 11.745 17.524 1.00 74.06 183 LYS A C 1
ATOM 1422 O O . LYS A 1 183 ? -8.582 11.490 18.307 1.00 74.06 183 LYS A O 1
ATOM 1427 N N . THR A 1 184 ? -9.403 11.524 16.217 1.00 72.75 184 THR A N 1
ATOM 1428 C CA . THR A 1 184 ? -8.224 10.930 15.567 1.00 72.75 184 THR A CA 1
ATOM 1429 C C . THR A 1 18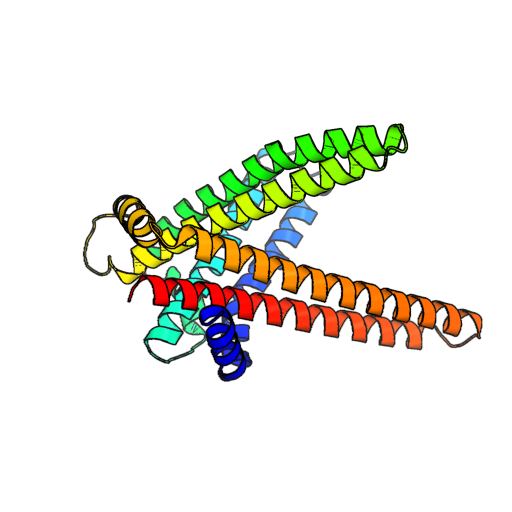4 ? -6.999 11.814 15.746 1.00 72.75 184 THR A C 1
ATOM 1431 O O . THR A 1 184 ? -5.921 11.339 16.088 1.00 72.75 184 THR A O 1
ATOM 1434 N N . TRP A 1 185 ? -7.156 13.130 15.592 1.00 73.19 185 TRP A N 1
ATOM 1435 C CA . TRP A 1 185 ? -6.067 14.078 15.807 1.00 73.19 185 TRP A CA 1
ATOM 1436 C C . TRP A 1 185 ? -5.524 14.033 17.239 1.00 73.19 185 TRP A C 1
ATOM 1438 O O . TRP A 1 185 ? -4.311 14.137 17.443 1.00 73.19 185 TRP A O 1
ATOM 1448 N N . LYS A 1 186 ? -6.409 13.847 18.227 1.00 79.12 186 LYS A N 1
ATOM 1449 C CA . LYS A 1 186 ? -6.042 13.655 19.632 1.00 79.12 186 LYS A CA 1
ATOM 1450 C C . LYS A 1 186 ? -5.363 12.301 19.863 1.00 79.12 186 LYS A C 1
ATOM 1452 O O . LYS A 1 186 ? -4.335 12.294 20.528 1.00 79.12 186 LYS A O 1
ATOM 1457 N N . LEU A 1 187 ? -5.864 11.211 19.274 1.00 75.75 187 LEU A N 1
ATOM 1458 C CA . LEU A 1 187 ? -5.236 9.875 19.314 1.00 75.75 187 LEU A CA 1
ATOM 1459 C C . LEU A 1 187 ? -3.807 9.902 18.744 1.00 75.75 187 LEU A C 1
ATOM 1461 O O . LEU A 1 187 ? -2.864 9.370 19.330 1.00 75.75 187 LEU A O 1
ATOM 1465 N N . MET A 1 188 ? -3.618 10.608 17.628 1.00 75.00 188 MET A N 1
ATOM 1466 C CA . MET A 1 188 ? -2.307 10.768 17.000 1.00 75.00 188 MET A CA 1
ATOM 1467 C C . MET A 1 188 ? -1.380 11.724 17.767 1.00 75.00 188 MET A C 1
ATOM 1469 O O . MET A 1 188 ? -0.167 11.713 17.537 1.00 75.00 188 MET A O 1
ATOM 1473 N N . LYS A 1 189 ? -1.898 12.581 18.660 1.00 77.88 189 LYS A N 1
ATOM 1474 C CA . LYS A 1 189 ? -1.082 13.536 19.426 1.00 77.88 189 LYS A CA 1
ATOM 1475 C C . LYS A 1 189 ? -0.172 12.760 20.388 1.00 77.88 189 LYS A C 1
ATOM 1477 O O . LYS A 1 189 ? -0.647 12.099 21.295 1.00 77.88 189 LYS A O 1
ATOM 1482 N N . GLY A 1 190 ? 1.142 12.852 20.170 1.00 75.81 190 GLY A N 1
ATOM 1483 C CA . GLY A 1 190 ? 2.161 12.084 20.906 1.00 75.81 190 GLY A CA 1
ATOM 1484 C C . GLY A 1 190 ? 2.716 10.874 20.142 1.00 75.81 190 GLY A C 1
ATOM 1485 O O . GLY A 1 190 ? 3.847 10.476 20.393 1.00 75.81 190 GLY A O 1
ATOM 1486 N N . HIS A 1 191 ? 1.996 10.370 19.133 1.00 82.31 191 HIS A N 1
ATOM 1487 C CA . HIS A 1 191 ? 2.384 9.181 18.358 1.00 82.31 191 HIS A CA 1
ATOM 1488 C C . HIS A 1 191 ? 2.793 9.483 16.905 1.00 82.31 191 HIS A C 1
ATOM 1490 O O . HIS A 1 191 ? 3.196 8.585 16.171 1.00 82.31 191 HIS A O 1
ATOM 1496 N N . ARG A 1 192 ? 2.752 10.755 16.478 1.00 78.88 192 ARG A N 1
ATOM 1497 C CA . ARG A 1 192 ? 3.091 11.179 15.099 1.00 78.88 192 ARG A CA 1
ATOM 1498 C C . ARG A 1 192 ? 4.483 10.742 14.652 1.00 78.88 192 ARG A C 1
ATOM 1500 O O . ARG A 1 192 ? 4.648 10.304 13.523 1.00 78.88 192 ARG A O 1
ATOM 1507 N N . TRP A 1 193 ? 5.469 10.825 15.542 1.00 80.12 193 TRP A N 1
ATOM 1508 C CA . TRP A 1 193 ? 6.836 10.391 15.249 1.00 80.12 193 TRP A CA 1
ATOM 1509 C C . TRP A 1 193 ? 6.959 8.873 15.131 1.00 80.12 193 TRP A C 1
ATOM 1511 O O . TRP A 1 193 ? 7.770 8.388 14.353 1.00 80.12 193 TRP A O 1
ATOM 1521 N N . GLN A 1 194 ? 6.129 8.118 15.856 1.00 83.25 194 GLN A N 1
ATOM 1522 C CA . GLN A 1 194 ? 6.070 6.664 15.713 1.00 83.25 194 GLN A CA 1
ATOM 1523 C C . GLN A 1 194 ? 5.413 6.268 14.388 1.00 83.25 194 GLN A C 1
ATOM 1525 O O . GLN A 1 194 ? 5.879 5.332 13.748 1.00 83.25 194 GLN A O 1
ATOM 1530 N N . LEU A 1 195 ? 4.388 7.012 13.954 1.00 81.06 195 LEU A N 1
ATOM 1531 C CA . LEU A 1 195 ? 3.759 6.848 12.643 1.00 81.06 195 LEU A CA 1
ATOM 1532 C C . LEU A 1 195 ? 4.738 7.174 11.505 1.00 81.06 195 LEU A C 1
ATOM 1534 O O . LEU A 1 195 ? 4.893 6.381 10.585 1.00 81.06 195 LEU A O 1
ATOM 1538 N N . LEU A 1 196 ? 5.454 8.300 11.596 1.00 80.75 196 LEU A N 1
ATOM 1539 C CA . LEU A 1 196 ? 6.507 8.652 10.637 1.00 80.75 196 LEU A CA 1
ATOM 1540 C C . LEU A 1 196 ? 7.628 7.609 10.622 1.00 80.75 196 LEU A C 1
ATOM 1542 O O . LEU A 1 196 ? 8.058 7.192 9.554 1.00 80.75 196 LEU A O 1
ATOM 1546 N N . GLY A 1 197 ? 8.074 7.149 11.793 1.00 82.75 197 GLY A N 1
ATOM 1547 C CA . GLY A 1 197 ? 9.077 6.092 11.893 1.00 82.75 197 GLY A CA 1
ATOM 1548 C C . GLY A 1 197 ? 8.608 4.773 11.276 1.00 82.75 197 GLY A C 1
ATOM 1549 O O . GLY A 1 197 ? 9.400 4.096 10.630 1.00 82.75 197 GLY A O 1
ATOM 1550 N N . LEU A 1 198 ? 7.327 4.423 11.429 1.00 85.88 198 LEU A N 1
ATOM 1551 C CA . LEU A 1 198 ? 6.730 3.256 10.782 1.00 85.88 198 LEU A CA 1
ATOM 1552 C C . LEU A 1 198 ? 6.765 3.390 9.255 1.00 85.88 198 LEU A C 1
ATOM 1554 O O . LEU A 1 198 ? 7.288 2.498 8.598 1.00 85.88 198 LEU A O 1
ATOM 1558 N N . LEU A 1 199 ? 6.303 4.524 8.722 1.00 81.81 199 LEU A N 1
ATOM 1559 C CA . LEU A 1 199 ? 6.297 4.810 7.283 1.00 81.81 199 LEU A CA 1
ATOM 1560 C C . LEU A 1 199 ? 7.701 4.785 6.674 1.00 81.81 199 LEU A C 1
ATOM 1562 O O . LEU A 1 199 ? 7.904 4.223 5.604 1.00 81.81 199 LEU A O 1
ATOM 1566 N N . VAL A 1 200 ? 8.689 5.361 7.366 1.00 82.38 200 VAL A N 1
ATOM 1567 C CA . VAL A 1 200 ? 10.087 5.325 6.918 1.00 82.38 200 VAL A CA 1
ATOM 1568 C C . VAL A 1 200 ? 10.607 3.889 6.879 1.00 82.38 200 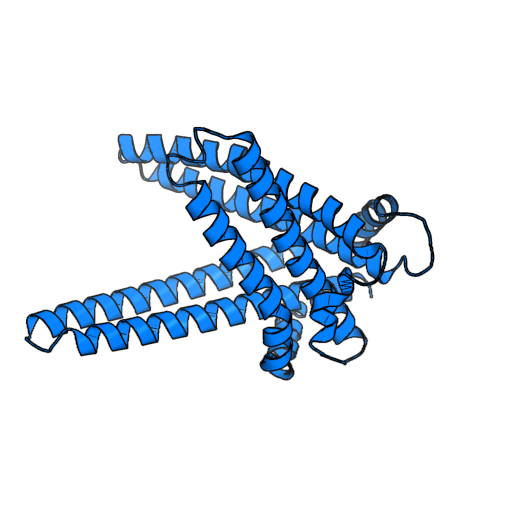VAL A C 1
ATOM 1570 O O . VAL A 1 200 ? 11.299 3.522 5.937 1.00 82.38 200 VAL A O 1
ATOM 1573 N N . ILE A 1 201 ? 10.272 3.058 7.870 1.00 87.19 201 ILE A N 1
ATOM 1574 C CA . ILE A 1 201 ? 10.688 1.649 7.882 1.00 87.19 201 ILE A CA 1
ATOM 1575 C C . ILE A 1 201 ? 10.006 0.863 6.757 1.00 87.19 201 ILE A C 1
ATOM 1577 O O . ILE A 1 201 ? 10.685 0.101 6.075 1.00 87.19 20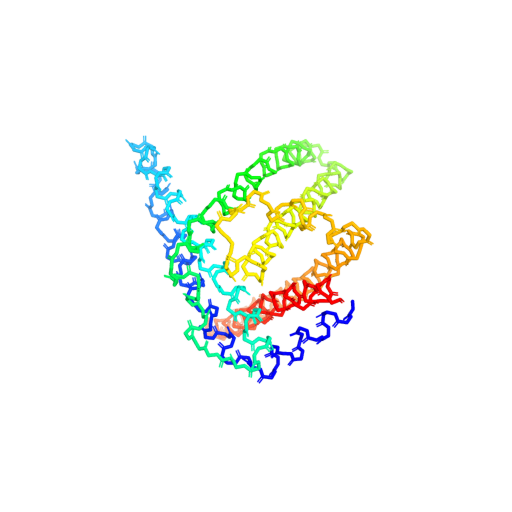1 ILE A O 1
ATOM 1581 N N . GLU A 1 202 ? 8.702 1.043 6.547 1.00 85.06 202 GLU A N 1
ATOM 1582 C CA . GLU A 1 202 ? 7.962 0.409 5.446 1.00 85.06 202 GLU A CA 1
ATOM 1583 C C . GLU A 1 202 ? 8.569 0.786 4.089 1.00 85.06 202 GLU A C 1
ATOM 1585 O O . GLU A 1 202 ? 8.895 -0.096 3.294 1.00 85.06 202 GLU A O 1
ATOM 1590 N N . TRP A 1 203 ? 8.860 2.074 3.884 1.00 82.88 203 TRP A N 1
ATOM 1591 C CA . TRP A 1 203 ? 9.527 2.564 2.679 1.00 82.88 203 TRP A CA 1
ATOM 1592 C C . TRP A 1 203 ? 10.941 1.992 2.501 1.00 82.88 203 TRP A C 1
ATOM 1594 O O . TRP A 1 203 ? 11.321 1.606 1.398 1.00 82.88 203 TRP A O 1
ATOM 1604 N N . LEU A 1 204 ? 11.733 1.889 3.575 1.00 84.69 204 LEU A N 1
ATOM 1605 C CA . LEU A 1 204 ? 13.063 1.271 3.518 1.00 84.69 204 LEU A CA 1
ATOM 1606 C C . LEU A 1 204 ? 12.984 -0.217 3.154 1.00 84.69 204 LEU A C 1
ATOM 1608 O O . LEU A 1 204 ? 13.820 -0.702 2.393 1.00 84.69 204 LEU A O 1
ATOM 1612 N N . ILE A 1 205 ? 11.990 -0.942 3.673 1.00 87.00 205 ILE A N 1
ATOM 1613 C CA . ILE A 1 205 ? 11.756 -2.348 3.322 1.00 87.00 205 ILE A CA 1
ATOM 1614 C C . ILE A 1 205 ? 11.376 -2.463 1.841 1.00 87.00 205 ILE A C 1
ATOM 1616 O O . ILE A 1 205 ? 11.967 -3.279 1.134 1.00 87.00 205 ILE A O 1
ATOM 1620 N N . GLU A 1 206 ? 10.447 -1.635 1.358 1.00 83.25 206 GLU A N 1
ATOM 1621 C CA . GLU A 1 206 ? 10.079 -1.566 -0.062 1.00 83.25 206 GLU A CA 1
ATOM 1622 C C . GLU A 1 206 ? 11.285 -1.273 -0.950 1.00 83.25 206 GLU A C 1
ATOM 1624 O O . GLU A 1 206 ? 11.497 -1.972 -1.940 1.00 83.25 206 GLU A O 1
ATOM 1629 N N . LEU A 1 207 ? 12.110 -0.293 -0.575 1.00 82.50 207 LEU A N 1
ATOM 1630 C CA . LEU A 1 207 ? 13.316 0.071 -1.310 1.00 82.50 207 LEU A CA 1
ATOM 1631 C C . LEU A 1 207 ? 14.295 -1.104 -1.393 1.00 82.50 207 LEU A C 1
ATOM 1633 O O . LEU A 1 207 ? 14.793 -1.416 -2.474 1.00 82.50 207 LEU A O 1
ATOM 1637 N N . VAL A 1 208 ? 14.556 -1.780 -0.272 1.00 84.88 208 VAL A N 1
ATOM 1638 C CA . VAL A 1 208 ? 15.445 -2.949 -0.237 1.00 84.88 208 VAL A CA 1
ATOM 1639 C C . VAL A 1 208 ? 14.895 -4.072 -1.117 1.00 84.88 208 VAL A C 1
ATOM 1641 O O . VAL A 1 208 ? 15.642 -4.636 -1.916 1.00 84.88 208 VAL A O 1
ATOM 1644 N N . VAL A 1 209 ? 13.597 -4.376 -1.026 1.00 87.56 209 VAL A N 1
ATOM 1645 C CA . VAL A 1 209 ? 12.971 -5.415 -1.858 1.00 87.56 209 VAL A CA 1
ATOM 1646 C C . VAL A 1 209 ? 13.018 -5.033 -3.338 1.00 87.56 209 VAL A C 1
ATOM 1648 O O . VAL A 1 209 ? 13.362 -5.877 -4.164 1.00 87.56 209 VAL A O 1
ATOM 1651 N N . ALA A 1 210 ? 12.757 -3.773 -3.683 1.00 81.69 210 ALA A N 1
ATOM 1652 C CA . ALA A 1 210 ? 12.838 -3.279 -5.053 1.00 81.69 210 ALA A CA 1
ATOM 1653 C C . ALA A 1 210 ? 14.259 -3.400 -5.625 1.00 81.69 210 ALA A C 1
ATOM 1655 O O . ALA A 1 210 ? 14.422 -3.878 -6.746 1.00 81.69 210 ALA A O 1
ATOM 1656 N N . ILE A 1 211 ? 15.290 -3.042 -4.850 1.00 82.06 211 ILE A N 1
ATOM 1657 C CA . ILE A 1 211 ? 16.697 -3.197 -5.253 1.00 82.06 211 ILE A CA 1
ATOM 1658 C C . ILE A 1 211 ? 17.024 -4.673 -5.495 1.00 82.06 211 ILE A C 1
ATOM 1660 O O . ILE A 1 211 ? 17.589 -5.012 -6.534 1.00 82.06 211 ILE A O 1
ATOM 1664 N N . VAL A 1 212 ? 16.633 -5.563 -4.579 1.00 82.75 212 VAL A N 1
ATOM 1665 C CA . VAL A 1 212 ? 16.867 -7.007 -4.724 1.00 82.75 212 VAL A CA 1
ATOM 1666 C C . VAL A 1 212 ? 16.164 -7.554 -5.970 1.00 82.75 212 VAL A C 1
ATOM 1668 O O . VAL A 1 212 ? 16.786 -8.270 -6.754 1.00 82.75 212 VAL A O 1
ATOM 1671 N N . LEU A 1 213 ? 14.902 -7.186 -6.208 1.00 83.25 213 LEU A N 1
ATOM 1672 C CA . LEU A 1 213 ? 14.153 -7.598 -7.400 1.00 83.25 213 LEU A CA 1
ATOM 1673 C C . LEU A 1 213 ? 14.762 -7.043 -8.694 1.00 83.25 213 LEU A C 1
ATOM 1675 O O . LEU A 1 213 ? 14.827 -7.765 -9.690 1.00 83.25 213 LEU A O 1
ATOM 1679 N N . ALA A 1 214 ? 15.248 -5.801 -8.689 1.00 76.12 214 ALA A N 1
ATOM 1680 C CA . ALA A 1 214 ? 15.932 -5.202 -9.831 1.00 76.12 214 ALA A CA 1
ATOM 1681 C C . ALA A 1 214 ? 17.251 -5.926 -10.141 1.00 76.12 214 ALA A C 1
ATOM 1683 O O . ALA A 1 214 ? 17.509 -6.259 -11.298 1.00 76.12 214 ALA A O 1
ATOM 1684 N N . MET A 1 215 ? 18.051 -6.246 -9.117 1.00 78.50 215 MET A N 1
ATOM 1685 C CA . MET A 1 215 ? 19.282 -7.028 -9.273 1.00 78.50 215 MET A CA 1
ATOM 1686 C C . MET A 1 215 ? 18.995 -8.434 -9.807 1.00 78.50 215 MET A C 1
ATOM 1688 O O . MET A 1 215 ? 19.655 -8.876 -10.746 1.00 78.50 215 MET A O 1
ATOM 1692 N N . LEU A 1 216 ? 17.986 -9.123 -9.263 1.00 81.56 216 LEU A N 1
ATOM 1693 C CA . LEU A 1 216 ? 17.562 -10.439 -9.752 1.00 81.56 216 LEU A CA 1
ATOM 1694 C C . LEU A 1 216 ? 17.107 -10.372 -11.212 1.00 81.56 216 LEU A C 1
ATOM 1696 O O . LEU A 1 216 ? 17.531 -11.190 -12.025 1.00 81.56 216 LEU A O 1
ATOM 1700 N N . SER A 1 217 ? 16.305 -9.367 -11.563 1.00 77.75 217 SER A N 1
ATOM 1701 C CA . SER A 1 217 ? 15.850 -9.145 -12.938 1.00 77.75 217 SER A CA 1
ATOM 1702 C C . SER A 1 217 ? 17.024 -8.889 -13.883 1.00 77.75 217 SER A C 1
ATOM 1704 O O . SER A 1 217 ? 17.078 -9.479 -14.957 1.00 77.75 217 SER A O 1
ATOM 1706 N N . ALA A 1 218 ? 18.004 -8.078 -13.473 1.00 76.38 218 ALA A N 1
ATOM 1707 C CA . ALA A 1 218 ? 19.207 -7.807 -14.256 1.00 76.38 218 ALA A CA 1
ATOM 1708 C C . ALA A 1 218 ? 20.059 -9.069 -14.474 1.00 76.38 218 ALA A C 1
ATOM 1710 O O . ALA A 1 218 ? 20.502 -9.317 -15.595 1.00 76.38 218 ALA A O 1
ATOM 1711 N N . ILE A 1 219 ? 20.237 -9.899 -13.438 1.00 80.94 219 ILE A N 1
ATOM 1712 C CA . ILE A 1 219 ? 20.929 -11.194 -13.545 1.00 80.94 219 ILE A CA 1
ATOM 1713 C C . ILE A 1 219 ? 20.193 -12.110 -14.525 1.00 80.94 219 ILE A C 1
ATOM 1715 O O . ILE A 1 219 ? 20.825 -12.723 -15.383 1.00 80.94 219 ILE A O 1
ATOM 1719 N N . VAL A 1 220 ? 18.863 -12.186 -14.439 1.00 76.94 220 VAL A N 1
ATOM 1720 C CA . VAL A 1 220 ? 18.061 -13.009 -15.351 1.00 76.94 220 VAL A CA 1
ATOM 1721 C C . VAL A 1 220 ? 18.144 -12.505 -16.787 1.00 76.94 220 VAL A C 1
ATOM 1723 O O . VAL A 1 220 ? 18.380 -13.315 -17.679 1.00 76.94 220 VAL A O 1
ATOM 1726 N N . ILE A 1 221 ? 18.032 -11.197 -17.023 1.00 76.19 221 ILE A N 1
ATOM 1727 C CA . ILE A 1 221 ? 18.209 -10.603 -18.357 1.00 76.19 221 ILE A CA 1
ATOM 1728 C C . ILE A 1 221 ? 19.604 -10.934 -18.901 1.00 76.19 221 ILE A C 1
ATOM 1730 O O . ILE A 1 221 ? 19.726 -11.369 -20.043 1.00 76.19 221 ILE A O 1
ATOM 1734 N N . TRP A 1 222 ? 20.649 -10.797 -18.085 1.00 75.12 222 TRP A N 1
ATOM 1735 C CA . TRP A 1 222 ? 22.018 -11.128 -18.481 1.00 75.12 222 TRP A CA 1
ATOM 1736 C C . TRP A 1 222 ? 22.188 -12.616 -18.828 1.00 75.12 222 TRP A C 1
ATOM 1738 O O . TRP A 1 222 ? 22.774 -12.944 -19.861 1.00 75.12 222 TRP A O 1
ATOM 1748 N N . LEU A 1 223 ? 21.614 -13.523 -18.029 1.00 73.50 223 LEU A N 1
ATOM 1749 C CA . LEU A 1 223 ? 21.600 -14.963 -18.311 1.00 73.50 223 LEU A CA 1
ATOM 1750 C C . LEU A 1 223 ? 20.831 -15.289 -19.596 1.00 73.50 223 LEU A C 1
ATOM 1752 O O . LEU A 1 223 ? 21.299 -16.101 -20.391 1.00 73.50 223 LEU A O 1
ATOM 1756 N N . VAL A 1 224 ? 19.683 -14.645 -19.828 1.00 71.50 224 VAL A N 1
ATOM 1757 C CA . VAL A 1 224 ? 18.900 -14.800 -21.063 1.00 71.50 224 VAL A CA 1
ATOM 1758 C C . VAL A 1 224 ? 19.734 -14.379 -22.269 1.00 71.50 224 VAL A C 1
ATOM 1760 O O . VAL A 1 224 ? 19.834 -15.152 -23.218 1.00 71.50 224 VAL A O 1
ATOM 1763 N N . LEU A 1 225 ? 20.377 -13.207 -22.210 1.00 71.19 225 LEU A N 1
ATOM 1764 C CA . LEU A 1 225 ? 21.235 -12.695 -23.282 1.00 71.19 225 LEU A CA 1
ATOM 1765 C C . LEU A 1 225 ? 22.387 -13.663 -23.593 1.00 71.19 225 LEU A C 1
ATOM 1767 O O . LEU A 1 225 ? 22.600 -14.007 -24.759 1.00 71.19 225 LEU A O 1
ATOM 1771 N N . MET A 1 226 ? 23.064 -14.178 -22.561 1.00 70.69 226 MET A N 1
ATOM 1772 C CA . MET A 1 226 ? 24.109 -15.193 -22.718 1.00 70.69 226 MET A CA 1
ATOM 1773 C C . MET A 1 226 ? 23.560 -16.461 -23.386 1.00 70.69 226 MET A C 1
ATOM 1775 O O . MET A 1 226 ? 24.066 -16.872 -24.426 1.00 70.69 226 MET A O 1
ATOM 1779 N N . ILE A 1 227 ? 22.476 -17.044 -22.872 1.00 68.31 227 ILE A N 1
ATOM 1780 C CA . ILE A 1 227 ? 21.865 -18.275 -23.409 1.00 68.31 227 ILE A CA 1
ATOM 1781 C C . ILE A 1 227 ? 21.420 -18.101 -24.872 1.00 68.31 227 ILE A C 1
ATOM 1783 O O . ILE A 1 227 ? 21.642 -18.997 -25.691 1.00 68.31 227 ILE A O 1
ATOM 1787 N N . THR A 1 228 ? 20.856 -16.941 -25.231 1.00 65.00 228 THR A N 1
ATOM 1788 C CA . THR A 1 228 ? 20.474 -16.635 -26.619 1.00 65.00 228 THR A CA 1
ATOM 1789 C C . THR A 1 228 ? 21.676 -16.499 -27.553 1.00 65.00 228 THR A C 1
ATOM 1791 O O . THR A 1 228 ? 21.570 -16.864 -28.722 1.00 65.00 228 THR A O 1
ATOM 1794 N N . SER A 1 229 ? 22.832 -16.056 -27.046 1.00 65.31 229 SER A N 1
ATOM 1795 C CA . SER A 1 229 ? 24.073 -15.984 -27.829 1.00 65.31 229 SER A CA 1
ATOM 1796 C C . SER A 1 229 ? 24.706 -17.360 -28.103 1.00 65.31 229 SER A C 1
ATOM 1798 O O . SER A 1 229 ? 25.421 -17.514 -29.089 1.00 65.31 229 SER A O 1
ATOM 1800 N N . PHE A 1 230 ? 24.369 -18.386 -27.307 1.00 61.50 230 PHE A N 1
ATOM 1801 C CA . PHE A 1 230 ? 24.816 -19.779 -27.478 1.00 61.50 230 PHE A CA 1
ATOM 1802 C C . PHE A 1 230 ? 23.842 -20.664 -28.287 1.00 61.50 230 PHE A C 1
ATOM 1804 O O . PHE A 1 230 ? 23.998 -21.884 -28.325 1.00 61.50 230 PHE A O 1
ATOM 1811 N N . GLY A 1 231 ? 22.828 -20.086 -28.945 1.00 56.38 231 GLY A N 1
ATOM 1812 C CA . GLY A 1 231 ? 21.933 -20.819 -29.856 1.00 56.38 231 GLY A CA 1
ATOM 1813 C C . GLY A 1 231 ? 20.836 -21.660 -29.183 1.00 56.38 231 GLY A C 1
ATOM 1814 O O . GLY A 1 231 ? 20.137 -22.417 -29.859 1.00 56.38 231 GLY A O 1
ATOM 1815 N N . ILE A 1 232 ? 20.640 -21.527 -27.866 1.00 58.44 232 ILE A N 1
ATOM 1816 C CA . ILE A 1 232 ? 19.534 -22.169 -27.144 1.00 58.44 232 ILE A CA 1
ATOM 1817 C C . ILE A 1 232 ? 18.254 -21.345 -27.357 1.00 58.44 232 ILE A C 1
ATOM 1819 O O . ILE A 1 232 ? 18.239 -20.124 -27.202 1.00 58.44 232 ILE A O 1
ATOM 1823 N N . LYS A 1 233 ? 17.163 -22.023 -27.739 1.00 57.59 233 LYS A N 1
ATOM 1824 C CA . LYS A 1 233 ? 15.886 -21.402 -28.131 1.00 57.59 233 LYS A CA 1
ATOM 1825 C C . LYS A 1 233 ? 15.319 -20.485 -27.033 1.00 57.59 233 LYS A C 1
ATOM 1827 O O . LYS A 1 233 ? 15.304 -20.845 -25.857 1.00 57.59 233 LYS A O 1
ATOM 1832 N N . VAL A 1 234 ? 14.728 -19.370 -27.477 1.00 61.03 234 VAL A N 1
ATOM 1833 C CA . VAL A 1 234 ? 13.982 -18.311 -26.747 1.00 61.03 234 VAL A CA 1
ATOM 1834 C C . VAL A 1 234 ? 13.101 -18.807 -25.579 1.00 61.03 234 VAL A C 1
ATOM 1836 O O . VAL A 1 234 ? 12.874 -18.076 -24.617 1.00 61.03 234 VAL A O 1
ATOM 1839 N N . ALA A 1 235 ? 12.652 -20.064 -25.615 1.00 62.66 235 ALA A N 1
ATOM 1840 C CA . ALA A 1 235 ? 11.838 -20.702 -24.583 1.00 62.66 235 ALA A CA 1
ATOM 1841 C C . ALA A 1 235 ? 12.466 -20.694 -23.171 1.00 62.66 235 ALA A C 1
ATOM 1843 O O . ALA A 1 235 ? 11.746 -20.474 -22.202 1.00 62.66 235 ALA A O 1
ATOM 1844 N N . VAL A 1 236 ? 13.786 -20.882 -23.026 1.00 66.00 236 VAL A N 1
ATOM 1845 C CA . VAL A 1 236 ? 14.436 -20.897 -21.694 1.00 66.00 236 VAL A CA 1
ATOM 1846 C C . VAL A 1 236 ? 14.436 -19.502 -21.061 1.00 66.00 236 VAL A C 1
ATOM 1848 O O . VAL A 1 236 ? 14.152 -19.357 -19.873 1.00 66.00 236 VAL A O 1
ATOM 1851 N N . GLY A 1 237 ? 14.679 -18.464 -21.865 1.00 64.62 237 GLY A N 1
ATOM 1852 C CA . GLY A 1 237 ? 14.625 -17.079 -21.404 1.00 64.62 237 GLY A CA 1
ATOM 1853 C C . GLY A 1 237 ? 13.215 -16.635 -21.008 1.00 64.62 237 GLY A C 1
ATOM 1854 O O . GLY A 1 237 ? 13.044 -15.966 -19.992 1.00 64.62 237 GLY A O 1
ATOM 1855 N N . ALA A 1 238 ? 12.196 -17.075 -21.754 1.00 67.50 238 ALA A N 1
ATOM 1856 C CA . ALA A 1 238 ? 10.795 -16.820 -21.421 1.00 67.50 238 ALA A CA 1
ATOM 1857 C C . ALA A 1 238 ? 10.382 -17.469 -20.086 1.00 67.50 238 ALA A C 1
ATOM 1859 O O . ALA A 1 238 ? 9.694 -16.838 -19.285 1.00 67.50 238 ALA A O 1
ATOM 1860 N N . ILE A 1 239 ? 10.841 -18.698 -19.812 1.00 74.94 239 ILE A N 1
ATOM 1861 C CA . ILE A 1 239 ? 10.575 -19.391 -18.541 1.00 74.94 239 ILE A CA 1
ATOM 1862 C C . ILE A 1 239 ? 11.242 -18.657 -17.372 1.00 74.94 239 ILE A C 1
ATOM 1864 O O . ILE A 1 239 ? 10.585 -18.396 -16.367 1.00 74.94 239 ILE A O 1
ATOM 1868 N N . LEU A 1 240 ? 12.518 -18.275 -17.500 1.00 71.88 240 LEU A N 1
ATOM 1869 C CA . LEU A 1 240 ? 13.226 -17.531 -16.451 1.00 71.88 240 LEU A CA 1
ATOM 1870 C C . LEU A 1 240 ? 12.586 -16.159 -16.183 1.00 71.88 240 LEU A C 1
ATOM 1872 O O . LEU A 1 240 ? 12.415 -15.784 -15.023 1.00 71.88 240 LEU A O 1
ATOM 1876 N N . GLY A 1 241 ? 12.173 -15.442 -17.233 1.00 72.12 241 GLY A N 1
ATOM 1877 C CA . GLY A 1 241 ? 11.442 -14.180 -17.099 1.00 72.12 241 GLY A CA 1
ATOM 1878 C C . GLY A 1 241 ? 10.107 -14.346 -16.368 1.00 72.12 241 GLY A C 1
ATOM 1879 O O . GLY A 1 241 ? 9.791 -13.560 -15.475 1.00 72.12 241 GLY A O 1
ATOM 1880 N N . LEU A 1 242 ? 9.354 -15.406 -16.677 1.00 77.50 242 LEU A N 1
ATOM 1881 C CA . LEU A 1 242 ? 8.090 -15.710 -16.005 1.00 77.50 242 LEU A CA 1
ATOM 1882 C C . LEU A 1 242 ? 8.295 -16.047 -14.523 1.00 77.50 242 LEU A C 1
ATOM 1884 O O . LEU A 1 242 ? 7.526 -15.586 -13.683 1.00 77.50 242 LEU A O 1
ATOM 1888 N N . VAL A 1 243 ? 9.353 -16.786 -14.178 1.00 80.62 243 VAL A N 1
ATOM 1889 C CA . VAL A 1 243 ? 9.696 -17.078 -12.776 1.00 80.62 243 VAL A CA 1
ATOM 1890 C C . VAL A 1 243 ? 9.992 -15.793 -11.997 1.00 80.62 243 VAL A C 1
ATOM 1892 O O . VAL A 1 243 ? 9.440 -15.608 -10.913 1.00 80.62 243 VAL A O 1
ATOM 1895 N N . VAL A 1 244 ? 10.800 -14.876 -12.545 1.00 80.00 244 VAL A N 1
ATOM 1896 C CA . VAL A 1 244 ? 11.085 -13.581 -11.895 1.00 80.00 244 VAL A CA 1
ATOM 1897 C C . VAL A 1 244 ? 9.817 -12.753 -11.732 1.00 80.00 244 VAL A C 1
ATOM 1899 O O . VAL A 1 244 ? 9.595 -12.187 -10.663 1.00 80.00 244 VAL A O 1
ATOM 1902 N N . PHE A 1 245 ? 8.962 -12.722 -12.755 1.00 77.00 245 PHE A N 1
ATOM 1903 C CA . PHE A 1 245 ? 7.683 -12.021 -12.693 1.00 77.00 245 PHE A CA 1
ATOM 1904 C C . PHE A 1 245 ? 6.789 -12.566 -11.572 1.00 77.00 245 PHE A C 1
ATOM 1906 O O . PHE A 1 245 ? 6.265 -11.792 -10.774 1.00 77.00 245 PHE A O 1
ATOM 1913 N N . VAL A 1 246 ? 6.662 -13.892 -11.455 1.00 83.44 246 VAL A N 1
ATOM 1914 C CA . VAL A 1 246 ? 5.875 -14.529 -10.388 1.00 83.44 246 VAL A CA 1
ATOM 1915 C C . VAL A 1 246 ? 6.468 -14.230 -9.009 1.00 83.44 246 VAL A C 1
ATOM 1917 O O . VAL A 1 246 ? 5.720 -13.893 -8.095 1.00 83.44 246 VAL A O 1
ATOM 1920 N N . ILE A 1 247 ? 7.794 -14.293 -8.847 1.00 82.25 247 ILE A N 1
ATOM 1921 C CA . ILE A 1 247 ? 8.460 -13.952 -7.578 1.00 82.25 247 ILE A CA 1
ATOM 1922 C C . ILE A 1 247 ? 8.211 -12.484 -7.212 1.00 82.25 247 ILE A C 1
ATOM 1924 O O . ILE A 1 247 ? 7.860 -12.193 -6.069 1.00 82.25 247 ILE A O 1
ATOM 1928 N N . GLY A 1 248 ? 8.349 -11.571 -8.176 1.00 79.62 248 GLY A N 1
ATOM 1929 C CA . GLY A 1 248 ? 8.073 -10.149 -7.985 1.00 79.62 248 GLY A CA 1
ATOM 1930 C C . GLY A 1 248 ? 6.621 -9.893 -7.588 1.00 79.62 248 GLY A C 1
ATOM 1931 O O . GLY A 1 248 ? 6.367 -9.161 -6.634 1.00 79.62 248 GLY A O 1
ATOM 1932 N N . LEU A 1 249 ? 5.672 -10.563 -8.248 1.00 83.56 249 LEU A N 1
ATOM 1933 C CA . LEU A 1 249 ? 4.250 -10.472 -7.923 1.00 83.56 249 LEU A CA 1
ATOM 1934 C C . LEU A 1 249 ? 3.961 -10.985 -6.506 1.00 83.56 249 LEU A C 1
ATOM 1936 O O . LEU A 1 249 ? 3.267 -10.320 -5.741 1.00 83.56 249 LEU A O 1
ATOM 1940 N N . VAL A 1 250 ? 4.516 -12.139 -6.127 1.00 86.38 250 VAL A N 1
ATOM 1941 C CA . VAL A 1 250 ? 4.346 -12.705 -4.779 1.00 86.38 250 VAL A CA 1
ATOM 1942 C C . VAL A 1 250 ? 4.945 -11.783 -3.717 1.00 86.38 250 VAL A C 1
ATOM 1944 O O . VAL A 1 250 ? 4.318 -11.578 -2.676 1.00 86.38 250 VAL A O 1
ATOM 1947 N N . ALA A 1 251 ? 6.123 -11.205 -3.970 1.00 85.56 251 ALA A N 1
ATOM 1948 C CA . ALA A 1 251 ? 6.759 -10.252 -3.065 1.00 85.56 251 ALA A CA 1
ATOM 1949 C C . ALA A 1 251 ? 5.909 -8.986 -2.897 1.00 85.56 251 ALA A C 1
ATOM 1951 O O . ALA A 1 251 ? 5.635 -8.589 -1.765 1.00 85.56 251 ALA A O 1
ATOM 1952 N N . PHE A 1 252 ? 5.431 -8.412 -4.004 1.00 85.25 252 PHE A N 1
ATOM 1953 C CA . PHE A 1 252 ? 4.549 -7.247 -4.000 1.00 85.25 252 PHE A CA 1
ATOM 1954 C C . PHE A 1 252 ? 3.279 -7.508 -3.186 1.00 85.25 252 PHE A C 1
ATOM 1956 O O . PHE A 1 252 ? 3.016 -6.803 -2.216 1.00 85.25 252 PHE A O 1
ATOM 1963 N N . VAL A 1 253 ? 2.548 -8.581 -3.505 1.00 88.19 253 VAL A N 1
ATOM 1964 C CA . VAL A 1 253 ? 1.313 -8.948 -2.798 1.00 88.19 253 VAL A CA 1
ATOM 1965 C C . VAL A 1 253 ? 1.584 -9.167 -1.310 1.00 88.19 253 VAL A C 1
ATOM 1967 O O . VAL A 1 253 ? 0.865 -8.642 -0.465 1.00 88.19 253 VAL A O 1
ATOM 1970 N N . SER A 1 254 ? 2.646 -9.897 -0.964 1.00 88.31 254 SER A N 1
ATOM 1971 C CA . SER A 1 254 ? 2.982 -10.177 0.436 1.00 88.31 254 SER A CA 1
ATOM 1972 C C . SER A 1 254 ? 3.300 -8.904 1.224 1.00 88.31 254 SER A C 1
ATOM 1974 O O . SER A 1 254 ? 2.828 -8.764 2.353 1.00 88.31 254 SER A O 1
ATOM 1976 N N . LEU A 1 255 ? 4.050 -7.967 0.632 1.00 89.12 255 LEU A N 1
ATOM 1977 C CA . LEU A 1 255 ? 4.340 -6.662 1.234 1.00 89.12 255 LEU A CA 1
ATOM 1978 C C . LEU A 1 255 ? 3.067 -5.834 1.412 1.00 89.12 255 LEU A C 1
ATOM 1980 O O . LEU A 1 255 ? 2.818 -5.338 2.509 1.00 89.12 255 LEU A O 1
ATOM 1984 N N . THR A 1 256 ? 2.219 -5.747 0.383 1.00 87.75 256 THR A N 1
ATOM 1985 C CA . THR A 1 256 ? 0.960 -4.990 0.448 1.00 87.75 256 THR A CA 1
ATOM 1986 C C . THR A 1 256 ? 0.051 -5.500 1.565 1.00 87.75 256 THR A C 1
ATOM 1988 O O . THR A 1 256 ? -0.471 -4.706 2.354 1.00 87.75 256 THR A O 1
ATOM 1991 N N . LEU A 1 257 ? -0.124 -6.822 1.671 1.00 91.81 257 LEU A N 1
ATOM 1992 C CA . LEU A 1 257 ? -0.933 -7.427 2.731 1.00 91.81 257 LEU A CA 1
ATOM 1993 C C . LEU A 1 257 ? -0.316 -7.174 4.112 1.00 91.81 257 LEU A C 1
ATOM 1995 O O . LEU A 1 257 ? -1.030 -6.817 5.052 1.00 91.81 257 LEU A O 1
ATOM 1999 N N . TRP A 1 258 ? 1.007 -7.316 4.230 1.00 92.69 258 TRP A N 1
ATOM 2000 C CA . TRP A 1 258 ? 1.730 -7.085 5.478 1.00 92.69 258 TRP A CA 1
ATOM 2001 C C . TRP A 1 258 ? 1.614 -5.635 5.961 1.00 92.69 258 TRP A C 1
ATOM 2003 O O . TRP A 1 258 ? 1.275 -5.411 7.125 1.00 92.69 258 TRP A O 1
ATOM 2013 N N . PHE A 1 259 ? 1.835 -4.649 5.098 1.00 89.44 259 PHE A N 1
ATOM 2014 C CA . PHE A 1 259 ? 1.774 -3.233 5.473 1.00 89.44 259 PHE A CA 1
ATOM 2015 C C . PHE A 1 259 ? 0.345 -2.775 5.766 1.00 89.44 259 PHE A C 1
ATOM 2017 O O . PHE A 1 259 ? 0.107 -2.053 6.737 1.00 89.44 259 PHE A O 1
ATOM 2024 N N . SER A 1 260 ? -0.635 -3.300 5.024 1.00 87.69 260 SER A N 1
ATOM 2025 C CA . SER A 1 260 ? -2.054 -3.068 5.321 1.00 87.69 260 SER A CA 1
ATOM 2026 C C . SER A 1 260 ? -2.415 -3.555 6.726 1.00 87.69 260 SER A C 1
ATOM 2028 O O . SER A 1 260 ? -3.026 -2.825 7.508 1.00 87.69 260 SER A O 1
ATOM 2030 N N . MET A 1 261 ? -1.984 -4.766 7.090 1.00 90.38 261 MET A N 1
ATOM 2031 C CA . MET A 1 261 ? -2.228 -5.313 8.425 1.00 90.38 261 MET A CA 1
ATOM 2032 C C . MET A 1 261 ? -1.421 -4.589 9.511 1.00 90.38 261 MET A C 1
ATOM 2034 O O . MET A 1 261 ? -1.907 -4.385 10.621 1.00 90.38 261 MET A O 1
ATOM 2038 N N . THR A 1 262 ? -0.203 -4.155 9.196 1.00 88.94 262 THR A N 1
ATOM 2039 C CA . THR A 1 262 ? 0.648 -3.370 10.101 1.00 88.94 262 THR A CA 1
ATOM 2040 C C . THR A 1 262 ? 0.001 -2.034 10.458 1.00 88.94 262 THR A C 1
ATOM 2042 O O . THR A 1 262 ? -0.024 -1.662 11.632 1.00 88.94 262 THR A O 1
ATOM 2045 N N . SER A 1 263 ? -0.592 -1.352 9.477 1.00 85.69 263 SER A N 1
ATOM 2046 C CA . SER A 1 263 ? -1.348 -0.112 9.687 1.00 85.69 263 SER A CA 1
ATOM 2047 C C . SER A 1 263 ? -2.544 -0.323 10.621 1.00 85.69 263 SER A C 1
ATOM 2049 O O . SER A 1 263 ? -2.764 0.473 11.536 1.00 85.69 263 SER A O 1
ATOM 2051 N N . VAL A 1 264 ? -3.270 -1.435 10.455 1.00 86.38 264 VAL A N 1
ATOM 2052 C CA . VAL A 1 264 ? -4.373 -1.842 11.343 1.00 86.38 264 VAL A CA 1
ATOM 2053 C C . VAL A 1 264 ? -3.872 -2.095 12.769 1.00 86.38 264 VAL A C 1
ATOM 2055 O O . VAL A 1 264 ? -4.412 -1.530 13.718 1.00 86.38 264 VAL A O 1
ATOM 2058 N N . LYS A 1 265 ? -2.793 -2.869 12.937 1.00 88.56 265 LYS A N 1
ATOM 2059 C CA . LYS A 1 265 ? -2.191 -3.148 14.254 1.00 88.56 265 LYS A CA 1
ATOM 2060 C C . LYS A 1 265 ? -1.672 -1.896 14.947 1.00 88.56 265 LYS A C 1
ATOM 2062 O O . LYS A 1 265 ? -1.754 -1.785 16.170 1.00 88.56 265 LYS A O 1
ATOM 2067 N N . PHE A 1 266 ? -1.121 -0.958 14.182 1.00 86.88 266 PHE A N 1
ATOM 2068 C CA . PHE A 1 266 ? -0.691 0.321 14.722 1.00 86.88 266 PHE A CA 1
ATOM 2069 C C . PHE A 1 266 ? -1.890 1.128 15.224 1.00 86.88 266 PHE A C 1
ATOM 2071 O O . PHE A 1 266 ? -1.858 1.605 16.355 1.00 86.88 266 PHE A O 1
ATOM 2078 N N . PHE A 1 267 ? -2.967 1.211 14.440 1.00 84.75 267 PHE A N 1
ATOM 2079 C CA . PHE A 1 267 ? -4.200 1.871 14.864 1.00 84.75 267 PHE A CA 1
ATOM 2080 C C . PHE A 1 267 ? -4.789 1.251 16.142 1.00 84.75 267 PHE A C 1
ATOM 2082 O O . PHE A 1 267 ? -5.115 1.973 17.082 1.00 84.75 267 PHE A O 1
ATOM 2089 N N . GLU A 1 268 ? -4.868 -0.077 16.229 1.00 82.75 268 GLU A N 1
ATOM 2090 C CA . GLU A 1 268 ? -5.344 -0.757 17.441 1.00 82.75 268 GLU A CA 1
ATOM 2091 C C . GLU A 1 268 ? -4.485 -0.457 18.669 1.00 82.75 268 GLU A C 1
ATOM 2093 O O . GLU A 1 268 ? -5.011 -0.355 19.773 1.00 82.75 268 GLU A O 1
ATOM 2098 N N . ALA A 1 269 ? -3.170 -0.325 18.493 1.00 83.75 269 ALA A N 1
ATOM 2099 C CA . ALA A 1 269 ? -2.271 0.042 19.578 1.00 83.75 269 ALA A CA 1
ATOM 2100 C C . ALA A 1 269 ? -2.472 1.494 20.040 1.00 83.75 269 ALA A C 1
ATOM 2102 O O . ALA A 1 269 ? -2.262 1.770 21.214 1.00 83.75 269 ALA A O 1
ATOM 2103 N N . LEU A 1 270 ? -2.890 2.401 19.148 1.00 79.56 270 LEU A N 1
ATOM 2104 C CA . LEU A 1 270 ? -3.225 3.784 19.505 1.00 79.56 270 LEU A CA 1
ATOM 2105 C C . LEU A 1 270 ? -4.548 3.905 20.269 1.00 79.56 270 LEU A C 1
ATOM 2107 O O . LEU A 1 270 ? -4.740 4.885 20.985 1.00 79.56 270 LEU A O 1
ATOM 2111 N N . ASN A 1 271 ? -5.469 2.961 20.067 1.00 72.19 271 ASN A N 1
ATOM 2112 C CA . ASN A 1 271 ? -6.816 2.994 20.639 1.00 72.19 271 ASN A CA 1
ATOM 2113 C C . ASN A 1 271 ? -6.960 2.169 21.937 1.00 72.19 271 ASN A C 1
ATOM 2115 O O . ASN A 1 271 ? -8.077 1.966 22.410 1.00 72.19 271 ASN A O 1
ATOM 2119 N N . LYS A 1 272 ? -5.850 1.663 22.484 1.00 69.50 272 LYS A N 1
ATOM 2120 C CA . LYS A 1 272 ? -5.767 0.968 23.778 1.00 69.50 272 LYS A CA 1
ATOM 2121 C C . LYS A 1 272 ? -5.156 1.889 24.825 1.00 69.50 272 LYS A C 1
ATOM 2123 O O . LYS A 1 272 ? -5.634 1.830 25.976 1.00 69.50 272 LYS A O 1
#

pLDDT: mean 76.56, std 10.2, range [44.81, 92.94]

Secondary structure (DSSP, 8-state):
-HHHHHHHHHHHHHHHHHHHHHHHHHHHHHHHHHHHHHHHSTTHHHH-HHHHHHHHHHHHHHHHHHHHHHHHHHHHHHHTT---GGGGGTTSSSSHHHHHHHHHHHHHHHHHHHIIIIIHHHHHHHHHHHHTT-HHHHHHHHHHHHHHHHHHHHHHHHHHHHHHHHHHH-TT---HHHHHHHHHHHHHTTTHHHHHHHHHHHHHHHHHHHHHHHHHHHHHHHHHHHHHHTT--THHHHHHHHHHHHHHHHHHHHHHHHHHHHHHHHHHHHT-

Foldseek 3Di:
DVLLVVLLVVCVVCVVLLLLLCVQLVVLQVVLVVVLVVCVPDPNCVVCVVVSVVSNLVSLLSNQLLLLQSLQLLLVCVVVVHRHSVSSNVCVPDCSSVLSSVLSVVLVVLVVVLCVPLVVVLVVLVVVCVVVVPVVSPVVSVVSVVVSVLVSVLVNLLSSLLSNQCVVPCPPPPPDSVVSNVVSVVLCVVCSVVVSVLSVVLVVVVVVVVVVLVVLLVVLVVVLVVCVVVVNDPVVSVVSNVVSVVVNVVVVSSSVSSVSSSSSSVSVVSVD

Organism: NCBI:txid1122148

Mean predicted aligned error: 9.63 Å

Sequence (272 aa):
MKALKDGYESVKKHFGVILGMWLPVLIVSLFGEGLLNSAGSGFLSMTNPGFYLFLTCVTLILGTLFTVSFQYGLLKSDQDGKFEFKRAFVAFDGLTWIGIIVISFLVGLIGFLFIFFFGLLAGGFLFSAVTEMNYAMIAVAAVITIIGGLAYLFIALSLYFVFFTYFTDTKGTDDGIFKAFPKTWKLMKGHRWQLLGLLVIEWLIELVVAIVLAMLSAIVIWLVLMITSFGIKVAVGAILGLVVFVIGLVAFVSLTLWFSMTSVKFFEALNK

Solvent-accessible surface area (backbone atoms only — not comparable to full-atom values): 14050 Å² total; per-residue (Å²): 108,68,30,54,53,56,10,41,53,51,38,69,75,40,40,74,50,53,49,55,24,43,44,62,28,54,52,44,43,54,53,33,52,52,50,48,52,66,39,54,55,72,62,48,36,73,74,35,52,68,58,44,50,50,51,52,52,52,38,51,47,50,31,39,45,35,46,52,9,24,52,53,19,49,45,52,18,62,77,71,72,55,80,54,55,73,31,26,50,54,32,71,62,74,75,50,45,59,60,42,47,55,53,41,51,50,45,50,50,50,49,52,50,46,48,55,54,34,46,49,52,22,47,52,33,39,51,53,13,66,77,66,72,34,66,69,36,42,51,50,19,51,51,42,43,52,54,43,49,54,54,50,52,51,52,42,53,52,52,54,43,25,51,50,44,34,71,73,69,41,86,88,50,95,65,56,72,75,57,18,45,63,51,35,54,53,55,42,59,92,42,55,67,58,52,49,51,48,53,52,50,53,51,52,51,52,51,53,52,50,51,52,51,50,52,52,49,52,52,50,51,51,51,31,54,53,43,52,74,71,72,49,65,71,65,60,42,53,52,53,50,50,52,52,50,52,52,52,49,52,51,51,53,52,49,53,53,27,52,54,36,16,54,42,42,42,51,54,63,62,76,107

Radius of gyration: 21.43 Å; Cα contacts (8 Å, |Δi|>4): 228; chains: 1; bounding box: 50×43×54 Å

Nearest PDB structures (foldseek):
  8r5s-assembly1_B  TM=2.897E-01  e=4.968E+00  unidentified
  7znq-assembly1_Y  TM=2.583E-01  e=4.340E+00  Stutzerimonas stutzeri ATCC 14405 = CCUG 16156